Protein AF-W7AR22-F1 (afdb_monomer)

Organism: NCBI:txid1265818

Radius of gyration: 26.39 Å; Cα contacts (8 Å, |Δi|>4): 129; chains: 1; bounding box: 60×37×71 Å

InterPro domains:
  IPR029493 ATP-dependent RecD2 DNA helicase-like, helix-hairpin-helix domain [PF14490] (1-49)

Solvent-accessible surface area (backbone atoms only — not comparable to full-atom values): 10164 Å² total; per-residue (Å²): 140,88,87,80,71,92,73,66,50,68,53,58,54,49,53,53,38,36,77,73,67,54,49,82,82,32,64,70,55,53,41,50,35,45,53,49,47,53,50,46,41,33,72,74,74,64,39,67,54,41,49,49,70,60,47,50,54,51,20,48,51,54,52,39,74,60,37,88,55,89,71,55,68,69,57,51,54,52,37,52,50,52,32,40,78,65,67,61,31,41,78,55,95,59,35,37,22,48,49,72,46,45,51,51,50,53,50,49,54,50,52,51,54,52,61,75,65,64,60,90,47,71,80,77,58,59,67,67,58,55,53,50,56,48,50,57,48,28,64,75,71,73,50,84,77,52,72,72,53,51,52,50,49,53,54,49,52,50,51,48,56,55,48,58,57,45,62,56,52,55,56,59,63,77,73,112

Secondary structure (DSSP, 8-state):
-----TTS-HHHHHHHHHHTT--TT-HHHHHHHHHHHHHHIIIII--S-EEHHHHHHHHHHHHHHH--SPPPHHHHHHHHHHHHHTTSSEEETTEEE-HHHHHHHHHHHHHHHHHHT--TTTTSS-HHHHHHHHHHHHHHHT----HHHHHHHHHHHHHHHHHHHHHHHHHHHTT-

Nearest PDB structures (foldseek):
  7ctg-assembly1_A  TM=7.643E-01  e=1.936E-02  Homo sapiens
  7jpp-assembly1_A  TM=8.000E-01  e=6.618E-02  Homo sapiens
  7jpr-assembly1_A  TM=8.019E-01  e=2.012E-01  Homo sapiens
  1fnn-assembly2_B  TM=5.324E-01  e=9.969E-02  Pyrobaculum aerophilum
  5uj7-assembly2_B  TM=6.230E-01  e=2.543E-01  Homo sapiens

Sequence (176 aa):
MIEDVKGIGFQRADELGRRLGLNGNHPDRIRAGLLFSLDTDSIRDGNVYSERDELIEKTRSLLMESAPEPVLQEEIDRELTALGDLDKVVMENTRIYLPSLYFAESGFAHHMKRIMKQTEYEEQFPESEFLLALGELEERIGVSYGNSQKEALKNSFNFSNASINWWTRDWENDSN

Mean predicted aligned error: 12.65 Å

pLDDT: mean 79.07, std 16.48, range [28.3, 96.62]

Foldseek 3Di:
DPPPPPDCPLLNVVVVVVVVPCDALRLVNLLSLLLSLQVCCCVPVVDQWDFQVVSLVSSQVVSCVSPVHHDDSVSSVVSLVVCCVVLQWPDDPRIIGGNVSVCVVVVVVVVVVVLVPPPVQVPVDDPVVLVVVLVVVCVVVVHDDDPVVSVVVVVVVSSVVVVVVVVVVVVVVVVD

Structure (mmCIF, N/CA/C/O backbone):
data_AF-W7AR22-F1
#
_entry.id   AF-W7AR22-F1
#
loop_
_atom_site.group_PDB
_atom_site.id
_atom_site.type_symbol
_atom_site.label_atom_id
_atom_site.label_alt_id
_atom_site.label_comp_id
_atom_site.label_asym_id
_atom_site.label_entity_id
_atom_site.label_seq_id
_atom_site.pdbx_PDB_ins_code
_atom_site.Cartn_x
_atom_site.Cartn_y
_atom_site.Cartn_z
_atom_site.occupancy
_atom_site.B_iso_or_equiv
_atom_site.auth_seq_id
_atom_site.auth_comp_id
_atom_site.auth_asym_id
_atom_site.auth_atom_id
_atom_site.pdbx_PDB_model_num
ATOM 1 N N . MET A 1 1 ? 3.694 -25.504 -1.084 1.00 36.31 1 MET A N 1
ATOM 2 C CA . MET A 1 1 ? 4.768 -24.805 -0.350 1.00 36.31 1 MET A CA 1
ATOM 3 C C . MET A 1 1 ? 5.931 -24.589 -1.304 1.00 36.31 1 MET A C 1
ATOM 5 O O . MET A 1 1 ? 6.737 -25.489 -1.483 1.00 36.31 1 MET A O 1
ATOM 9 N N . ILE A 1 2 ? 5.939 -23.443 -1.985 1.00 28.30 2 ILE A N 1
ATOM 10 C CA . ILE A 1 2 ? 7.112 -22.856 -2.652 1.00 28.30 2 ILE A CA 1
ATOM 11 C C . ILE A 1 2 ? 7.039 -21.368 -2.291 1.00 28.30 2 ILE A C 1
ATOM 13 O O . ILE A 1 2 ? 6.707 -20.509 -3.097 1.00 28.30 2 ILE A O 1
ATOM 17 N N . GLU A 1 3 ? 7.214 -21.107 -1.001 1.00 40.22 3 GLU A N 1
ATOM 18 C CA . GLU A 1 3 ? 7.514 -19.794 -0.443 1.00 40.22 3 GLU A CA 1
ATOM 19 C C . GLU A 1 3 ? 8.990 -19.866 -0.065 1.00 40.22 3 GLU A C 1
ATOM 21 O O . GLU A 1 3 ? 9.285 -20.211 1.064 1.00 40.22 3 GLU A O 1
ATOM 26 N N . ASP A 1 4 ? 9.913 -19.702 -1.018 1.00 35.66 4 ASP A N 1
ATOM 27 C CA . ASP A 1 4 ? 11.348 -19.572 -0.697 1.00 35.66 4 ASP A CA 1
ATOM 28 C C . ASP A 1 4 ? 12.185 -19.108 -1.899 1.00 35.66 4 ASP A C 1
ATOM 30 O O . ASP A 1 4 ? 13.225 -19.662 -2.250 1.00 35.66 4 ASP A O 1
ATOM 34 N N . VAL A 1 5 ? 11.749 -18.021 -2.541 1.00 37.31 5 VAL A N 1
ATOM 35 C CA . VAL A 1 5 ? 12.664 -17.193 -3.346 1.00 37.31 5 VAL A CA 1
ATOM 36 C C . VAL A 1 5 ? 12.606 -15.734 -2.875 1.00 37.31 5 VAL A C 1
ATOM 38 O O . VAL A 1 5 ? 12.640 -14.794 -3.661 1.00 37.31 5 VAL A O 1
ATOM 41 N N . LYS A 1 6 ? 12.573 -15.523 -1.551 1.00 42.72 6 LYS A N 1
ATOM 42 C CA . LYS A 1 6 ? 13.014 -14.262 -0.929 1.00 42.72 6 LYS A CA 1
ATOM 43 C C . LYS A 1 6 ? 14.543 -14.199 -1.019 1.00 42.72 6 LYS A C 1
ATOM 45 O O . LYS A 1 6 ? 15.248 -14.515 -0.069 1.00 42.72 6 LYS A O 1
ATOM 50 N N . GLY A 1 7 ? 15.081 -13.882 -2.193 1.00 44.94 7 GLY A N 1
ATOM 51 C CA . GLY A 1 7 ? 16.539 -13.821 -2.368 1.00 44.94 7 GLY A CA 1
ATOM 52 C C . GLY A 1 7 ? 17.036 -13.640 -3.796 1.00 44.94 7 GLY A C 1
ATOM 53 O O . GLY A 1 7 ? 18.200 -13.290 -4.004 1.00 44.94 7 GLY A O 1
ATOM 54 N N . ILE A 1 8 ? 16.178 -13.806 -4.801 1.00 51.69 8 ILE A N 1
ATOM 55 C CA . ILE A 1 8 ? 16.451 -13.267 -6.132 1.00 51.69 8 ILE A CA 1
ATOM 56 C C . ILE A 1 8 ? 15.942 -11.827 -6.104 1.00 51.69 8 ILE A C 1
ATOM 58 O O . ILE A 1 8 ? 14.798 -11.561 -6.447 1.00 51.69 8 ILE A O 1
ATOM 62 N N . GLY A 1 9 ? 16.765 -10.909 -5.580 1.00 68.56 9 GLY A N 1
ATOM 63 C CA . GLY A 1 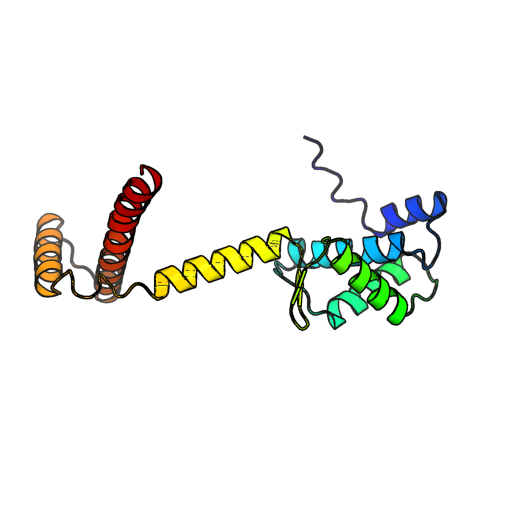9 ? 16.452 -9.478 -5.594 1.00 68.56 9 GLY A CA 1
ATOM 64 C C . GLY A 1 9 ? 16.125 -9.019 -7.013 1.00 68.56 9 GLY A C 1
ATOM 65 O O . GLY A 1 9 ? 16.603 -9.636 -7.967 1.00 68.56 9 GLY A O 1
ATOM 66 N N . PHE A 1 10 ? 15.329 -7.954 -7.148 1.00 79.62 10 PHE A N 1
ATOM 67 C CA . PHE A 1 10 ? 14.923 -7.370 -8.433 1.00 79.62 10 PHE A CA 1
ATOM 68 C C . PHE A 1 10 ? 16.042 -7.391 -9.484 1.00 79.62 10 PHE A C 1
ATOM 70 O O . PHE A 1 10 ? 15.823 -7.843 -10.598 1.00 79.62 10 PHE A O 1
ATOM 77 N N . GLN A 1 11 ? 17.271 -7.047 -9.087 1.00 78.06 11 GLN A N 1
ATOM 78 C CA . GLN A 1 11 ? 18.477 -7.097 -9.922 1.00 78.06 11 GLN A CA 1
ATOM 79 C C . GLN A 1 11 ? 18.703 -8.444 -10.637 1.00 78.06 11 GLN A C 1
ATOM 81 O O . GLN A 1 11 ? 19.013 -8.466 -11.824 1.00 78.06 11 GLN A O 1
ATOM 86 N N . ARG A 1 12 ? 18.530 -9.584 -9.955 1.00 74.44 12 ARG A N 1
ATOM 87 C CA . ARG A 1 12 ? 18.701 -10.915 -10.563 1.00 74.44 12 ARG A CA 1
ATOM 88 C C . ARG A 1 12 ? 17.546 -11.273 -11.502 1.00 74.44 12 ARG A C 1
ATOM 90 O O . ARG A 1 12 ? 17.778 -11.910 -12.527 1.00 74.44 12 ARG A O 1
ATOM 97 N N . ALA A 1 13 ? 16.316 -10.877 -11.170 1.00 75.81 13 ALA A N 1
ATOM 98 C CA . ALA A 1 13 ? 15.163 -11.070 -12.053 1.00 75.81 13 ALA A CA 1
ATOM 99 C C . ALA A 1 13 ? 15.284 -10.199 -13.317 1.00 75.81 13 ALA A C 1
ATOM 101 O O . ALA A 1 13 ? 15.044 -10.669 -14.428 1.00 75.81 13 ALA A O 1
ATOM 102 N N . ASP A 1 14 ? 15.750 -8.965 -13.150 1.00 80.88 14 ASP A N 1
ATOM 103 C CA . ASP A 1 14 ? 16.004 -8.010 -14.223 1.00 80.88 14 ASP A CA 1
ATOM 104 C C . ASP A 1 14 ? 17.189 -8.435 -15.109 1.00 80.88 14 ASP A C 1
ATOM 106 O O . ASP A 1 14 ? 17.137 -8.323 -16.332 1.00 80.88 14 ASP A O 1
ATOM 110 N N . GLU A 1 15 ? 18.248 -9.017 -14.535 1.00 77.62 15 GLU A N 1
ATOM 111 C CA . GLU A 1 15 ? 19.343 -9.618 -15.307 1.00 77.62 15 GLU A CA 1
ATOM 112 C C . GLU A 1 15 ? 18.850 -10.754 -16.220 1.00 77.62 15 GLU A C 1
ATOM 114 O O . GLU A 1 15 ? 19.236 -10.823 -17.389 1.00 77.62 15 GLU A O 1
ATOM 119 N N . LEU A 1 16 ? 17.965 -11.622 -15.719 1.00 72.50 16 LEU A N 1
ATOM 120 C CA . LEU A 1 16 ? 17.346 -12.677 -16.525 1.00 72.50 16 LEU A CA 1
ATOM 121 C C . LEU A 1 16 ? 16.419 -12.097 -17.603 1.00 72.50 16 LEU A C 1
ATOM 123 O O . LEU A 1 16 ? 16.479 -12.536 -18.751 1.00 72.50 16 LEU A O 1
ATOM 127 N N . GLY A 1 17 ? 15.614 -11.088 -17.263 1.00 75.31 17 GLY A N 1
ATOM 128 C CA . GLY A 1 17 ? 14.730 -10.397 -18.205 1.00 75.31 17 GLY A CA 1
ATOM 129 C C . GLY A 1 17 ? 15.486 -9.763 -19.373 1.00 75.31 17 GLY A C 1
ATOM 130 O O . GLY A 1 17 ? 15.092 -9.928 -20.529 1.00 75.31 17 GLY A O 1
ATOM 131 N N . ARG A 1 18 ? 16.629 -9.124 -19.104 1.00 75.75 18 ARG A N 1
ATOM 132 C CA . ARG A 1 18 ? 17.505 -8.561 -20.146 1.00 75.75 18 ARG A CA 1
ATOM 133 C C . ARG A 1 18 ? 18.036 -9.620 -21.107 1.00 75.75 18 ARG A C 1
ATOM 135 O O . ARG A 1 18 ? 17.989 -9.435 -22.322 1.00 75.75 18 ARG A O 1
ATOM 142 N N . ARG A 1 19 ? 18.459 -10.782 -20.593 1.00 74.81 19 ARG A N 1
ATOM 143 C CA . ARG A 1 19 ? 18.884 -11.920 -21.438 1.00 74.81 19 ARG A CA 1
ATOM 144 C C . ARG A 1 19 ? 17.761 -12.435 -22.350 1.00 74.81 19 ARG A C 1
ATOM 146 O O . ARG A 1 19 ? 18.056 -13.054 -23.368 1.00 74.81 19 ARG A O 1
ATOM 153 N N . LEU A 1 20 ? 16.503 -12.162 -22.003 1.00 72.00 20 LEU A N 1
ATOM 154 C CA . LEU A 1 20 ? 15.304 -12.505 -22.772 1.00 72.00 20 LEU A CA 1
ATOM 155 C C . LEU A 1 20 ? 14.773 -11.344 -23.639 1.00 72.00 20 LEU A C 1
ATOM 157 O O . LEU A 1 20 ? 13.749 -11.508 -24.297 1.00 72.00 20 LEU A O 1
ATOM 161 N N . GLY A 1 21 ? 15.464 -10.198 -23.684 1.00 68.81 21 GLY A N 1
ATOM 162 C CA . GLY A 1 21 ? 15.136 -9.062 -24.555 1.00 68.81 21 GLY A CA 1
ATOM 163 C C . GLY A 1 21 ? 14.440 -7.874 -23.878 1.00 68.81 21 GLY A C 1
ATOM 164 O O . GLY A 1 21 ? 14.152 -6.889 -24.556 1.00 68.81 21 GLY A O 1
ATOM 165 N N . LEU A 1 22 ? 14.213 -7.912 -22.561 1.00 70.44 22 LEU A N 1
ATOM 166 C CA . LEU A 1 22 ? 13.643 -6.799 -21.783 1.00 70.44 22 LEU A CA 1
ATOM 167 C C . LEU A 1 22 ? 14.729 -5.766 -21.428 1.00 70.44 22 LEU A C 1
ATOM 169 O O . LEU A 1 22 ? 15.097 -5.600 -20.268 1.00 70.44 22 LEU A O 1
ATOM 173 N N . ASN A 1 23 ? 15.302 -5.120 -22.443 1.00 68.62 23 ASN A N 1
ATOM 174 C CA . ASN A 1 23 ? 16.470 -4.245 -22.290 1.00 68.62 23 ASN A CA 1
ATOM 175 C C . ASN A 1 23 ? 16.102 -2.771 -22.042 1.00 68.62 23 ASN A C 1
ATOM 177 O O . ASN A 1 23 ? 15.111 -2.274 -22.579 1.00 68.62 23 ASN A O 1
ATOM 181 N N . GLY A 1 24 ? 16.943 -2.060 -21.281 1.00 71.25 24 GLY A N 1
ATOM 182 C CA . GLY A 1 24 ? 16.875 -0.606 -21.097 1.00 71.25 24 GLY A CA 1
ATOM 183 C C . GLY A 1 24 ? 15.552 -0.113 -20.505 1.00 71.25 24 GLY A C 1
ATOM 184 O O . GLY A 1 24 ? 15.183 -0.480 -19.389 1.00 71.25 24 GLY A O 1
ATOM 185 N N . ASN A 1 25 ? 14.830 0.707 -21.270 1.00 76.62 25 ASN A N 1
ATOM 186 C CA . ASN A 1 25 ? 13.598 1.388 -20.844 1.00 76.62 25 ASN A CA 1
ATOM 187 C C . ASN A 1 25 ? 12.336 0.612 -21.251 1.00 76.62 25 ASN A C 1
ATOM 189 O O . ASN A 1 25 ? 11.291 1.199 -21.535 1.00 76.62 25 ASN A O 1
ATOM 193 N N . HIS A 1 26 ? 12.429 -0.718 -21.336 1.00 86.56 26 HIS A N 1
ATOM 194 C CA . HIS A 1 26 ? 11.287 -1.543 -21.708 1.00 86.56 26 HIS A CA 1
ATOM 195 C C . HIS A 1 26 ? 10.110 -1.305 -20.735 1.00 86.56 26 HIS A C 1
ATOM 197 O O . HIS A 1 26 ? 10.309 -1.406 -19.521 1.00 86.56 26 HIS A O 1
ATOM 203 N N . PRO A 1 27 ? 8.879 -1.056 -21.224 1.00 88.31 27 PRO A N 1
ATOM 204 C CA . PRO A 1 27 ? 7.722 -0.762 -20.375 1.00 88.31 27 PRO A CA 1
ATOM 205 C C . PRO A 1 27 ? 7.490 -1.797 -19.266 1.00 88.31 27 PRO A C 1
ATOM 207 O O . PRO A 1 27 ? 7.324 -1.441 -18.103 1.00 88.31 27 PRO A O 1
ATOM 210 N N . ASP A 1 28 ? 7.573 -3.094 -19.591 1.00 87.38 28 ASP A N 1
ATOM 211 C CA . ASP A 1 28 ? 7.431 -4.169 -18.592 1.00 87.38 28 ASP A CA 1
ATOM 212 C C . ASP A 1 28 ? 8.495 -4.134 -17.493 1.00 87.38 28 ASP A C 1
ATOM 214 O O . ASP A 1 28 ? 8.199 -4.461 -16.346 1.00 87.38 28 ASP A O 1
ATOM 218 N N . ARG A 1 29 ? 9.721 -3.714 -17.819 1.00 89.00 29 ARG A N 1
ATOM 219 C CA . ARG A 1 29 ? 10.810 -3.606 -16.846 1.00 89.00 29 ARG A CA 1
ATOM 220 C C . ARG A 1 29 ? 10.540 -2.480 -15.853 1.00 89.00 29 ARG A C 1
ATOM 222 O O . ARG A 1 29 ? 10.683 -2.678 -14.650 1.00 89.00 29 ARG A O 1
ATOM 229 N N . ILE A 1 30 ? 10.104 -1.324 -16.349 1.00 91.50 30 ILE A N 1
ATOM 230 C CA . ILE A 1 30 ? 9.748 -0.172 -15.512 1.00 91.50 30 ILE A CA 1
ATOM 231 C C . ILE A 1 30 ? 8.550 -0.515 -14.620 1.00 91.50 30 ILE A C 1
ATOM 233 O O . ILE A 1 30 ? 8.593 -0.277 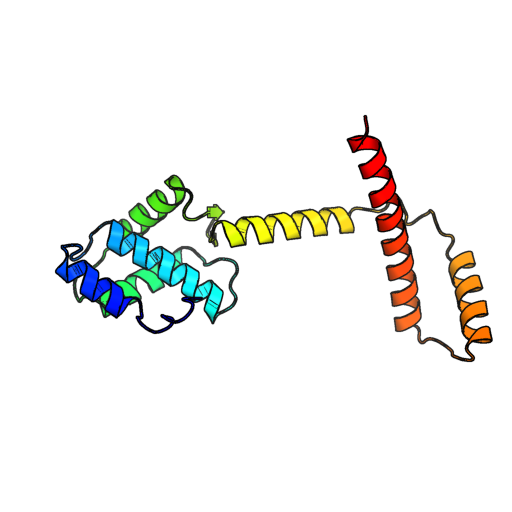-13.415 1.00 91.50 30 ILE A O 1
ATOM 237 N N . ARG A 1 31 ? 7.514 -1.151 -15.183 1.00 92.56 31 ARG A N 1
ATOM 238 C CA . ARG A 1 31 ? 6.348 -1.626 -14.424 1.00 92.56 31 ARG A CA 1
ATOM 239 C C . ARG A 1 31 ? 6.725 -2.627 -13.334 1.00 92.56 31 ARG A C 1
ATOM 241 O O . ARG A 1 31 ? 6.236 -2.518 -12.213 1.00 92.56 31 ARG A O 1
ATOM 248 N N . ALA A 1 32 ? 7.610 -3.576 -13.640 1.00 90.00 32 ALA A N 1
ATOM 249 C CA . ALA A 1 32 ? 8.131 -4.511 -12.648 1.00 90.00 32 ALA A CA 1
ATOM 250 C C . ALA A 1 32 ? 8.916 -3.787 -11.543 1.00 90.00 32 ALA A C 1
ATOM 252 O O . ALA A 1 32 ? 8.775 -4.142 -10.376 1.00 90.00 32 ALA A O 1
ATOM 253 N N . GLY A 1 33 ? 9.694 -2.757 -11.896 1.00 91.69 33 GLY A N 1
ATOM 254 C CA . GLY A 1 33 ? 10.395 -1.898 -10.941 1.00 91.69 33 GLY A CA 1
ATOM 255 C C . GLY A 1 33 ? 9.437 -1.181 -9.992 1.00 91.69 33 GLY A C 1
ATOM 256 O O . GLY A 1 33 ? 9.600 -1.294 -8.784 1.00 91.69 33 GLY A O 1
ATOM 257 N N . LEU A 1 34 ? 8.399 -0.531 -10.528 1.00 94.38 34 LEU A N 1
ATOM 258 C CA . LEU A 1 34 ? 7.373 0.165 -9.741 1.00 94.38 34 LEU A CA 1
ATOM 259 C C . LEU A 1 34 ? 6.689 -0.768 -8.739 1.00 94.38 34 LEU A C 1
ATOM 261 O O . LEU A 1 34 ? 6.604 -0.454 -7.553 1.00 94.38 34 LEU A O 1
ATOM 265 N N . LEU A 1 35 ? 6.227 -1.933 -9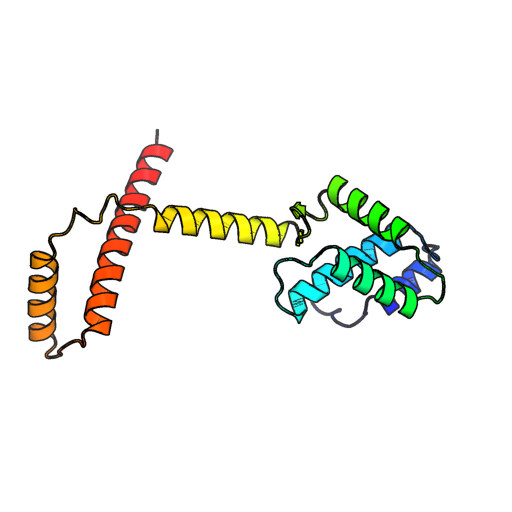.204 1.00 92.88 35 LEU A N 1
ATOM 266 C CA . LEU A 1 35 ? 5.557 -2.911 -8.346 1.00 92.88 35 LEU A CA 1
ATOM 267 C C . LEU A 1 35 ? 6.506 -3.481 -7.291 1.00 92.88 35 LEU A C 1
ATOM 269 O O . LEU A 1 35 ? 6.104 -3.638 -6.144 1.00 92.88 35 LEU A O 1
ATOM 273 N N . PHE A 1 36 ? 7.762 -3.755 -7.651 1.00 91.62 36 PHE A N 1
ATOM 274 C CA . PHE A 1 36 ? 8.757 -4.248 -6.702 1.00 91.62 36 PHE A CA 1
ATOM 275 C C . PHE A 1 36 ? 9.106 -3.204 -5.637 1.00 91.62 36 PHE A C 1
ATOM 277 O O . PHE A 1 36 ? 9.205 -3.547 -4.460 1.00 91.62 36 PHE A O 1
ATOM 284 N N . SER A 1 37 ? 9.297 -1.942 -6.026 1.00 91.69 37 SER A N 1
ATOM 285 C CA . SER A 1 37 ? 9.561 -0.846 -5.091 1.00 91.69 37 SER A CA 1
ATOM 286 C C . SER A 1 37 ? 8.390 -0.646 -4.132 1.00 91.69 37 SER A C 1
ATOM 288 O O . SER A 1 37 ? 8.610 -0.551 -2.927 1.00 91.69 37 SER A O 1
ATOM 290 N N . LEU A 1 38 ? 7.158 -0.669 -4.644 1.00 92.56 38 LEU A N 1
ATOM 291 C CA . LEU A 1 38 ? 5.953 -0.540 -3.829 1.00 92.56 38 LEU A CA 1
ATOM 292 C C . LEU A 1 38 ? 5.774 -1.727 -2.864 1.00 92.56 38 LEU A C 1
ATOM 294 O O . LEU A 1 38 ? 5.520 -1.528 -1.681 1.00 92.56 38 LEU A O 1
ATOM 298 N N . ASP A 1 39 ? 5.974 -2.960 -3.338 1.00 89.75 39 ASP A N 1
ATOM 299 C CA . ASP A 1 39 ? 5.906 -4.169 -2.504 1.00 89.75 39 ASP A CA 1
ATOM 300 C C . ASP A 1 39 ? 7.013 -4.191 -1.437 1.00 89.75 39 ASP A C 1
ATOM 302 O O . ASP A 1 39 ? 6.787 -4.572 -0.288 1.00 89.75 39 ASP A O 1
ATOM 306 N N . THR A 1 40 ? 8.209 -3.705 -1.783 1.00 86.94 40 THR A N 1
ATOM 307 C CA . THR A 1 40 ? 9.322 -3.569 -0.836 1.00 86.94 40 THR A CA 1
ATOM 308 C C . THR A 1 40 ? 8.991 -2.570 0.269 1.00 86.94 40 THR A C 1
ATOM 310 O O . THR A 1 40 ? 9.219 -2.890 1.434 1.00 86.94 40 THR A O 1
ATOM 313 N N . ASP A 1 41 ? 8.428 -1.406 -0.065 1.00 86.31 41 ASP A N 1
ATOM 314 C CA . ASP A 1 41 ? 7.995 -0.408 0.922 1.00 86.31 41 ASP A CA 1
ATOM 315 C C . ASP A 1 41 ? 6.950 -1.000 1.883 1.00 86.31 41 ASP A C 1
ATOM 317 O O . ASP A 1 41 ? 7.039 -0.826 3.101 1.00 86.31 41 ASP A O 1
ATOM 321 N N . SER A 1 42 ? 5.996 -1.775 1.363 1.00 85.94 42 SER A N 1
ATOM 322 C CA . SER A 1 42 ? 4.974 -2.420 2.188 1.00 85.94 42 SER A CA 1
ATOM 323 C C . SER A 1 42 ? 5.523 -3.531 3.082 1.00 85.94 42 SER A C 1
ATOM 325 O O . SER A 1 42 ? 5.198 -3.582 4.268 1.00 85.94 42 SER A O 1
ATOM 327 N N . ILE A 1 43 ? 6.370 -4.417 2.555 1.00 83.00 43 ILE A N 1
ATOM 328 C CA . ILE A 1 43 ? 6.895 -5.567 3.308 1.00 83.00 43 ILE A CA 1
ATOM 329 C C . ILE A 1 43 ? 7.967 -5.145 4.316 1.00 83.00 43 ILE A C 1
ATOM 331 O O . ILE A 1 43 ? 8.050 -5.724 5.402 1.00 83.00 43 ILE A O 1
ATOM 335 N N . ARG A 1 44 ? 8.831 -4.194 3.948 1.00 78.25 44 ARG A N 1
ATOM 336 C CA . ARG A 1 44 ? 10.006 -3.823 4.745 1.00 78.25 44 ARG A CA 1
ATOM 337 C C . ARG A 1 44 ? 9.706 -2.717 5.743 1.00 78.25 44 ARG A C 1
ATOM 339 O O . ARG A 1 44 ? 10.104 -2.842 6.899 1.00 78.25 44 ARG A O 1
ATOM 346 N N . ASP A 1 45 ? 9.023 -1.669 5.294 1.00 79.12 45 ASP A N 1
ATOM 347 C CA . ASP A 1 45 ? 8.792 -0.471 6.102 1.00 79.12 45 ASP A CA 1
ATOM 348 C C . ASP A 1 45 ? 7.396 -0.485 6.749 1.00 79.12 45 ASP A C 1
ATOM 350 O O . ASP A 1 45 ? 7.126 0.297 7.657 1.00 79.12 45 ASP A O 1
ATOM 354 N N . GLY A 1 46 ? 6.526 -1.420 6.341 1.00 84.75 46 GLY A N 1
ATOM 355 C CA . GLY A 1 46 ? 5.163 -1.552 6.863 1.00 84.75 46 GLY A CA 1
ATOM 356 C C . GLY A 1 46 ? 4.197 -0.509 6.298 1.00 84.75 46 GLY A C 1
ATOM 357 O O . GLY A 1 46 ? 3.132 -0.283 6.872 1.00 84.75 46 GLY A O 1
ATOM 358 N N . ASN A 1 47 ? 4.565 0.140 5.192 1.00 88.06 47 ASN A N 1
ATOM 359 C CA . ASN A 1 47 ? 3.779 1.213 4.600 1.00 88.06 47 ASN A CA 1
ATOM 360 C C . ASN A 1 47 ? 2.561 0.664 3.840 1.00 88.06 47 ASN A C 1
ATOM 362 O O . ASN A 1 47 ? 2.668 -0.244 3.014 1.00 88.06 47 ASN A O 1
ATOM 366 N N . VAL A 1 48 ? 1.392 1.261 4.077 1.00 91.00 48 VAL A N 1
ATOM 367 C CA . VAL A 1 48 ? 0.150 0.923 3.354 1.00 91.00 48 VAL A CA 1
ATOM 368 C C . VAL A 1 48 ? 0.140 1.531 1.944 1.00 91.00 48 VAL A C 1
ATOM 370 O O . VAL A 1 48 ? -0.456 0.970 1.024 1.00 91.00 48 VAL A O 1
ATOM 373 N N . TYR A 1 49 ? 0.818 2.667 1.777 1.00 93.88 49 TYR A N 1
ATOM 374 C CA . TYR A 1 49 ? 0.990 3.381 0.517 1.00 93.88 49 TYR A CA 1
ATOM 375 C C . TYR A 1 49 ? 2.387 3.988 0.431 1.00 93.88 49 TYR A C 1
ATOM 377 O O . TYR A 1 49 ? 3.027 4.215 1.458 1.00 93.88 49 TYR A O 1
ATOM 385 N N . SER A 1 50 ? 2.800 4.336 -0.782 1.00 94.50 50 SER A N 1
ATOM 386 C CA . SER A 1 50 ? 3.969 5.186 -1.021 1.00 94.50 50 SER A CA 1
ATOM 387 C C . SER A 1 50 ? 3.530 6.503 -1.652 1.00 94.50 50 SER A C 1
ATOM 389 O O . SER A 1 50 ? 2.585 6.540 -2.445 1.00 94.50 50 SER A O 1
ATOM 391 N N . GLU A 1 51 ? 4.197 7.599 -1.297 1.00 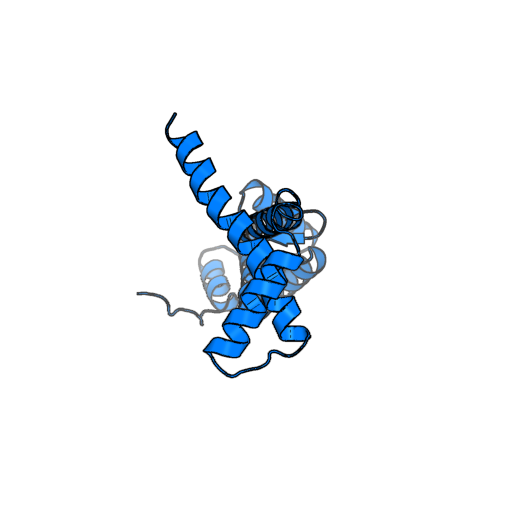95.69 51 GLU A N 1
ATOM 392 C CA . GLU A 1 51 ? 4.020 8.867 -2.005 1.00 95.69 51 GLU A CA 1
ATOM 393 C C . GLU A 1 51 ? 4.601 8.745 -3.422 1.00 95.69 51 GLU A C 1
ATOM 395 O O . GLU A 1 51 ? 5.641 8.115 -3.631 1.00 95.69 51 GLU A O 1
ATOM 400 N N . ARG A 1 52 ? 3.920 9.338 -4.407 1.00 95.12 52 ARG A N 1
ATOM 401 C CA . ARG A 1 52 ? 4.233 9.207 -5.837 1.00 95.12 52 ARG A CA 1
ATOM 402 C C . ARG A 1 52 ? 5.692 9.540 -6.133 1.00 95.12 52 ARG A C 1
ATOM 404 O O . ARG A 1 52 ? 6.379 8.739 -6.761 1.00 95.12 52 ARG A O 1
ATOM 411 N N . ASP A 1 53 ? 6.151 10.698 -5.672 1.00 94.25 53 ASP A N 1
ATOM 412 C CA . ASP A 1 53 ? 7.495 11.197 -5.974 1.00 94.25 53 ASP A CA 1
ATOM 413 C C . ASP A 1 53 ? 8.576 10.301 -5.352 1.00 94.25 53 ASP A C 1
ATOM 415 O O . ASP A 1 53 ? 9.579 9.985 -5.991 1.00 94.25 53 ASP A O 1
ATOM 419 N N . GLU A 1 54 ? 8.338 9.806 -4.134 1.00 93.44 54 GLU A N 1
ATOM 420 C CA . GLU A 1 54 ? 9.242 8.865 -3.469 1.00 93.44 54 GLU A CA 1
ATOM 421 C C . GLU A 1 54 ? 9.303 7.527 -4.209 1.00 93.44 54 GLU A C 1
ATOM 423 O O . GLU A 1 54 ? 10.387 6.978 -4.413 1.00 93.44 54 GLU A O 1
ATOM 428 N N . LEU A 1 55 ? 8.151 7.006 -4.645 1.00 94.69 55 LEU A N 1
ATOM 429 C CA . LEU A 1 55 ? 8.075 5.753 -5.392 1.00 94.69 55 LEU A CA 1
ATOM 430 C C . LEU A 1 55 ? 8.819 5.851 -6.728 1.00 94.69 55 LEU A C 1
ATOM 432 O O . LEU A 1 55 ? 9.546 4.924 -7.098 1.00 94.69 55 LEU A O 1
ATOM 436 N N . ILE A 1 56 ? 8.660 6.967 -7.440 1.00 94.50 56 ILE A N 1
ATOM 437 C CA . ILE A 1 56 ? 9.342 7.232 -8.710 1.00 94.50 56 ILE A CA 1
ATOM 438 C C . ILE A 1 56 ? 10.858 7.252 -8.509 1.00 94.50 56 ILE A C 1
ATOM 440 O O . ILE A 1 56 ? 11.572 6.539 -9.216 1.00 94.50 56 ILE A O 1
ATOM 444 N N . GLU A 1 57 ? 11.358 7.995 -7.521 1.00 93.31 57 GLU A N 1
ATOM 445 C CA . GLU A 1 57 ? 12.799 8.099 -7.260 1.00 93.31 57 GLU A CA 1
ATOM 446 C C . GLU A 1 57 ? 13.410 6.774 -6.780 1.00 93.31 57 GLU A C 1
ATOM 448 O O . GLU A 1 57 ? 14.494 6.380 -7.232 1.00 93.31 57 GLU A O 1
ATOM 453 N N . LYS A 1 58 ? 12.695 6.023 -5.931 1.00 91.50 58 LYS A N 1
ATOM 454 C CA . LYS A 1 58 ? 13.099 4.667 -5.520 1.00 91.50 58 LYS A CA 1
ATOM 455 C C . LYS A 1 58 ? 13.176 3.723 -6.715 1.00 91.50 58 LYS A C 1
ATOM 457 O O . LYS A 1 58 ? 14.165 3.009 -6.874 1.00 91.50 58 LYS A O 1
ATOM 462 N N . THR A 1 59 ? 12.159 3.746 -7.574 1.00 91.94 59 THR A N 1
ATOM 463 C CA . THR A 1 59 ? 12.104 2.913 -8.781 1.00 91.94 59 THR A CA 1
ATOM 464 C C . THR A 1 59 ? 13.236 3.266 -9.735 1.00 91.94 59 THR A C 1
ATOM 466 O O . THR A 1 59 ? 13.923 2.384 -10.247 1.00 91.94 59 THR A O 1
ATOM 469 N N . ARG A 1 60 ? 13.473 4.559 -9.959 1.00 91.50 60 ARG A N 1
ATOM 470 C CA . ARG A 1 60 ? 14.557 5.041 -10.812 1.00 91.50 60 ARG A CA 1
ATOM 471 C C . ARG A 1 60 ? 15.913 4.556 -10.314 1.00 91.50 60 ARG A C 1
ATOM 473 O O . ARG A 1 60 ? 16.678 3.991 -11.094 1.00 91.50 60 ARG A O 1
ATOM 480 N N . SER A 1 61 ? 16.177 4.720 -9.019 1.00 89.38 61 SER A N 1
ATOM 481 C CA . SER A 1 61 ? 17.414 4.261 -8.379 1.00 89.38 61 SER A CA 1
ATOM 482 C C . SER A 1 61 ? 17.597 2.751 -8.551 1.00 89.38 61 SER A C 1
ATOM 484 O O . SER A 1 61 ? 18.646 2.300 -9.004 1.00 89.38 61 SER A O 1
ATOM 486 N N . LEU A 1 62 ? 16.539 1.974 -8.304 1.00 88.44 62 LEU A N 1
ATOM 487 C CA . LEU A 1 62 ? 16.528 0.521 -8.471 1.00 88.44 62 LEU A CA 1
ATOM 488 C C . LEU A 1 62 ? 16.840 0.082 -9.915 1.00 88.44 62 LEU A C 1
ATOM 490 O O . LEU A 1 62 ? 17.624 -0.844 -10.141 1.00 88.44 62 LEU A O 1
ATOM 494 N N . LEU A 1 63 ? 16.232 0.744 -10.903 1.00 87.62 63 LEU A N 1
ATOM 495 C CA . LEU A 1 63 ? 16.445 0.445 -12.320 1.00 87.62 63 LEU A CA 1
ATOM 496 C C . LEU A 1 63 ? 17.867 0.804 -12.769 1.00 87.62 63 LEU A C 1
ATOM 498 O O . LEU A 1 63 ? 18.459 0.037 -13.533 1.00 87.62 63 LEU A O 1
ATOM 502 N N . MET A 1 64 ? 18.411 1.922 -12.279 1.00 85.44 64 MET A N 1
ATOM 503 C CA . MET A 1 64 ? 19.768 2.388 -12.587 1.00 85.44 64 MET A CA 1
ATOM 504 C C . MET A 1 64 ? 20.859 1.530 -11.930 1.00 85.44 64 MET A C 1
ATOM 506 O O . MET A 1 64 ? 21.930 1.342 -12.504 1.00 85.44 64 MET A O 1
ATOM 510 N N . GLU A 1 65 ? 20.603 0.972 -10.745 1.00 82.69 65 GLU A N 1
ATOM 511 C CA . GLU A 1 65 ? 21.517 0.014 -10.109 1.00 82.69 65 GLU A CA 1
ATOM 512 C C . GLU A 1 65 ? 21.633 -1.287 -10.908 1.00 82.69 65 GLU A C 1
ATOM 514 O O . GLU A 1 65 ? 22.712 -1.870 -11.017 1.00 82.69 65 GLU A O 1
ATOM 519 N N . SER A 1 66 ? 20.518 -1.755 -11.472 1.00 73.69 66 SER A N 1
ATOM 520 C CA . SER A 1 66 ? 20.495 -2.994 -12.250 1.00 73.69 66 SER A CA 1
ATOM 521 C C . SER A 1 66 ? 21.088 -2.818 -13.656 1.00 73.69 66 SER A C 1
ATOM 523 O O . SER A 1 66 ? 21.701 -3.744 -14.206 1.00 73.69 66 SER A O 1
ATOM 525 N N . ALA A 1 67 ? 20.944 -1.628 -14.248 1.00 74.88 67 ALA A N 1
ATOM 526 C CA . ALA A 1 67 ? 21.508 -1.301 -15.550 1.00 74.88 67 ALA A CA 1
ATOM 527 C C . ALA A 1 67 ? 21.877 0.190 -15.653 1.00 74.88 67 ALA A C 1
ATOM 529 O O . ALA A 1 67 ? 21.062 1.034 -15.298 1.00 74.88 67 ALA A O 1
ATOM 530 N N . PRO A 1 68 ? 23.053 0.540 -16.204 1.00 72.19 68 PRO A N 1
ATOM 531 C CA . PRO A 1 68 ? 23.520 1.926 -16.274 1.00 72.19 68 PRO A CA 1
ATOM 532 C C . PRO A 1 68 ? 22.775 2.787 -17.311 1.00 72.19 68 PRO A C 1
ATOM 534 O O . PRO A 1 68 ? 23.145 3.944 -17.514 1.00 72.19 68 PRO A O 1
ATOM 537 N N . GLU A 1 69 ? 21.769 2.247 -18.005 1.00 79.44 69 GLU A N 1
ATOM 538 C CA . GLU A 1 69 ? 20.979 3.023 -18.956 1.00 79.44 69 GLU A CA 1
ATOM 539 C C . GLU A 1 69 ? 20.114 4.072 -18.231 1.00 79.44 69 GLU A C 1
ATOM 541 O O . GLU A 1 69 ? 19.470 3.760 -17.225 1.00 79.44 69 GLU A O 1
ATOM 546 N N . PRO A 1 70 ? 20.069 5.321 -18.727 1.00 78.56 70 PRO A N 1
ATOM 547 C CA . PRO A 1 70 ? 19.246 6.355 -18.122 1.00 78.56 70 PRO A CA 1
ATOM 548 C C . PRO A 1 70 ? 17.759 6.072 -18.364 1.00 78.56 70 PRO A C 1
ATOM 550 O O . PRO A 1 70 ? 17.294 6.060 -19.505 1.00 78.56 70 PRO A O 1
ATOM 553 N N . VAL A 1 71 ? 17.014 5.913 -17.270 1.00 84.88 71 VAL A N 1
ATOM 554 C CA . VAL A 1 71 ? 15.546 5.916 -17.267 1.00 84.88 71 VAL A CA 1
ATOM 555 C C . VAL A 1 71 ? 15.078 7.325 -16.915 1.00 84.88 71 VAL A C 1
ATOM 557 O O . VAL A 1 71 ? 15.482 7.880 -15.884 1.00 84.88 71 VAL A O 1
ATOM 560 N N . LEU A 1 72 ? 14.265 7.918 -17.787 1.00 89.25 72 LEU A N 1
ATOM 561 C CA . LEU A 1 72 ? 13.688 9.240 -17.569 1.00 89.25 72 LEU A CA 1
ATOM 562 C C . LEU A 1 72 ? 12.498 9.150 -16.612 1.00 89.25 72 LEU A C 1
ATOM 564 O O . LEU A 1 72 ? 11.745 8.174 -16.619 1.00 89.25 72 LEU A O 1
ATOM 568 N N . GLN A 1 73 ? 12.303 10.191 -15.807 1.00 89.75 73 GLN A N 1
ATOM 569 C CA . GLN A 1 73 ? 11.182 10.257 -14.872 1.00 89.75 73 GLN A CA 1
ATOM 570 C C . GLN A 1 73 ? 9.838 10.168 -15.608 1.00 89.75 73 GLN A C 1
ATOM 572 O O . GLN A 1 73 ? 8.944 9.444 -15.179 1.00 89.75 73 GLN A O 1
ATOM 577 N N . GLU A 1 74 ? 9.733 10.808 -16.772 1.00 92.12 74 GLU A N 1
ATOM 578 C CA . GLU A 1 74 ? 8.530 10.811 -17.602 1.00 92.12 74 GLU A CA 1
ATOM 579 C C . GLU A 1 74 ? 8.157 9.406 -18.104 1.00 92.12 74 GLU A C 1
ATOM 581 O O . GLU A 1 74 ? 6.982 9.108 -18.321 1.00 92.12 74 GLU A O 1
ATOM 586 N N . GLU A 1 75 ? 9.141 8.520 -18.285 1.00 92.56 75 GLU A N 1
ATOM 587 C CA . GLU A 1 75 ? 8.888 7.124 -18.648 1.00 92.56 75 GLU A CA 1
ATOM 588 C C . GLU A 1 75 ? 8.297 6.357 -17.466 1.00 92.56 75 GLU A C 1
ATOM 590 O O . GLU A 1 75 ? 7.337 5.612 -17.645 1.00 92.56 75 GLU A O 1
ATOM 595 N N . ILE A 1 76 ? 8.812 6.586 -16.257 1.00 94.00 76 ILE A N 1
ATOM 596 C CA . ILE A 1 76 ? 8.284 5.985 -15.028 1.00 94.00 76 ILE A CA 1
ATOM 597 C C . ILE A 1 76 ? 6.863 6.484 -14.761 1.00 94.00 76 ILE A C 1
ATOM 599 O O . ILE A 1 76 ? 5.978 5.677 -14.495 1.00 94.00 76 ILE A O 1
ATOM 603 N N . ASP A 1 77 ? 6.615 7.786 -14.907 1.00 94.75 77 ASP A N 1
ATOM 604 C CA . ASP A 1 77 ? 5.288 8.388 -14.751 1.00 94.75 77 ASP A CA 1
ATOM 605 C C . ASP A 1 77 ? 4.261 7.813 -15.734 1.00 94.75 77 ASP A C 1
ATOM 607 O O . ASP A 1 77 ? 3.118 7.516 -15.361 1.00 94.75 77 ASP A O 1
ATOM 611 N N . ARG A 1 78 ? 4.666 7.632 -16.997 1.00 95.62 78 ARG A N 1
ATOM 612 C CA . ARG A 1 78 ? 3.820 7.016 -18.022 1.00 95.62 78 ARG A CA 1
ATOM 613 C C . ARG A 1 78 ? 3.464 5.581 -17.647 1.00 95.62 78 ARG A C 1
ATOM 615 O O . ARG A 1 78 ? 2.296 5.206 -17.716 1.00 95.62 78 ARG A O 1
ATOM 622 N N . GLU A 1 79 ? 4.450 4.788 -17.238 1.00 95.81 79 GLU A N 1
ATOM 623 C CA . GLU A 1 79 ? 4.213 3.393 -16.866 1.00 95.81 79 GLU A CA 1
ATOM 624 C C . GLU A 1 79 ? 3.456 3.250 -15.537 1.00 95.81 79 GLU A C 1
ATOM 626 O O . GLU A 1 79 ? 2.665 2.321 -15.392 1.00 95.81 79 GLU A O 1
ATOM 631 N N . LEU A 1 80 ? 3.617 4.185 -14.596 1.00 96.25 80 LEU A N 1
ATOM 632 C CA . LEU A 1 80 ? 2.812 4.256 -13.375 1.00 96.25 80 LEU A CA 1
ATOM 633 C C . LEU A 1 80 ? 1.340 4.518 -13.702 1.00 96.25 80 LEU A C 1
ATOM 635 O O . LEU A 1 80 ? 0.458 3.857 -13.158 1.00 96.25 80 LEU A O 1
ATOM 639 N N . THR A 1 81 ? 1.079 5.436 -14.632 1.00 95.75 81 THR A N 1
ATOM 640 C CA . THR A 1 81 ? -0.280 5.704 -15.121 1.00 95.75 81 THR A CA 1
ATOM 641 C C . THR A 1 81 ? -0.870 4.455 -15.779 1.00 95.75 81 THR A C 1
ATOM 643 O O . THR A 1 81 ? -1.975 4.049 -15.433 1.00 95.75 81 THR A O 1
ATOM 646 N N . ALA A 1 82 ? -0.094 3.771 -16.627 1.00 96.19 82 ALA A N 1
ATOM 647 C CA . ALA A 1 82 ? -0.517 2.518 -17.251 1.00 96.19 82 ALA A CA 1
ATOM 648 C C . ALA A 1 82 ? -0.797 1.399 -16.229 1.00 96.19 82 ALA A C 1
ATOM 650 O O . ALA A 1 82 ? -1.708 0.601 -16.428 1.00 96.19 82 ALA A O 1
ATOM 651 N N . LEU A 1 83 ? -0.046 1.319 -15.123 1.00 95.81 83 LEU A N 1
ATOM 652 C CA . LEU A 1 83 ? -0.349 0.378 -14.037 1.00 95.81 83 LEU A CA 1
ATOM 653 C C . LEU A 1 83 ? -1.679 0.692 -13.350 1.00 95.81 83 LEU A C 1
ATOM 655 O O . LEU A 1 83 ? -2.365 -0.241 -12.933 1.00 95.81 83 LEU A O 1
ATOM 659 N N . GLY A 1 84 ? -2.032 1.974 -13.237 1.00 95.25 84 GLY A N 1
ATOM 660 C CA . GLY A 1 84 ? -3.344 2.402 -12.760 1.00 95.25 84 GLY A CA 1
ATOM 661 C C . GLY A 1 84 ? -4.460 1.958 -13.700 1.00 95.25 84 GLY A C 1
ATOM 662 O O . GLY A 1 84 ? -5.412 1.332 -13.253 1.00 95.25 84 GLY A O 1
ATOM 663 N N . ASP A 1 85 ? -4.294 2.180 -15.007 1.00 95.62 85 ASP A N 1
ATOM 664 C CA . ASP A 1 85 ? -5.264 1.754 -16.029 1.00 95.62 85 ASP A CA 1
ATOM 665 C C . ASP A 1 85 ? -5.440 0.221 -16.095 1.00 95.62 85 ASP A C 1
ATOM 667 O O . ASP A 1 85 ? -6.467 -0.279 -16.551 1.00 95.62 85 ASP A O 1
ATOM 671 N N . LEU A 1 86 ? -4.430 -0.536 -15.652 1.00 94.56 86 LEU A N 1
ATOM 672 C CA . LEU A 1 86 ? -4.435 -2.002 -15.573 1.00 94.56 86 LEU A CA 1
ATOM 673 C C . LEU A 1 86 ? -4.898 -2.546 -14.208 1.00 94.56 86 LEU A C 1
ATOM 675 O O . LEU A 1 86 ? -4.740 -3.748 -13.958 1.00 94.56 86 LEU A O 1
ATOM 679 N N . ASP A 1 87 ? -5.390 -1.686 -13.311 1.00 93.88 87 ASP A N 1
ATOM 680 C CA . ASP A 1 87 ? -5.796 -2.019 -11.937 1.00 93.88 87 ASP A CA 1
ATOM 681 C C . ASP A 1 87 ? -4.696 -2.737 -11.124 1.00 93.88 87 ASP A C 1
ATOM 683 O O . ASP A 1 87 ? -4.962 -3.527 -10.212 1.00 93.88 87 ASP A O 1
ATOM 687 N N . LYS A 1 88 ? -3.421 -2.507 -11.462 1.00 94.88 88 LYS A N 1
ATOM 688 C CA . LYS A 1 88 ? -2.271 -3.078 -10.739 1.00 94.88 88 LYS A CA 1
ATOM 689 C C . LYS A 1 88 ? -1.846 -2.227 -9.554 1.00 94.88 88 LYS A C 1
ATOM 691 O O . LYS A 1 88 ? -1.237 -2.759 -8.629 1.00 94.88 88 LYS A O 1
ATOM 696 N N . VAL A 1 89 ? -2.182 -0.944 -9.580 1.00 96.38 89 VAL A N 1
ATOM 697 C CA . VAL A 1 89 ? -2.015 -0.001 -8.474 1.00 96.38 89 VAL A CA 1
ATOM 698 C C . VAL A 1 89 ? -3.269 0.853 -8.354 1.00 96.38 89 VAL A C 1
ATOM 700 O O . VAL A 1 89 ? -3.966 1.077 -9.341 1.00 96.38 89 VAL A O 1
ATOM 703 N N . VAL A 1 90 ? -3.542 1.356 -7.156 1.00 96.19 90 VAL A N 1
ATOM 704 C CA . VAL A 1 90 ? -4.586 2.361 -6.929 1.00 96.19 90 VAL A CA 1
ATOM 705 C C . VAL A 1 90 ? -3.909 3.692 -6.636 1.00 96.19 90 VAL A C 1
ATOM 707 O O . VAL A 1 90 ? -3.005 3.754 -5.803 1.00 96.19 90 VAL A O 1
ATOM 710 N N . MET A 1 91 ? -4.331 4.749 -7.328 1.00 95.12 91 MET A N 1
ATOM 711 C CA . MET A 1 91 ? -3.810 6.104 -7.145 1.00 95.12 91 MET A CA 1
ATOM 712 C C . MET A 1 91 ? -4.871 6.979 -6.474 1.00 95.12 91 MET A C 1
ATOM 714 O O . MET A 1 91 ? -5.961 7.155 -7.016 1.00 95.12 91 MET A O 1
ATOM 718 N N . GLU A 1 92 ? -4.548 7.551 -5.316 1.00 93.38 92 GLU A N 1
ATOM 719 C CA . GLU A 1 92 ? -5.414 8.485 -4.593 1.00 93.38 92 GLU A CA 1
ATOM 720 C C . GLU A 1 92 ? -4.614 9.737 -4.210 1.00 93.38 92 GLU A C 1
ATOM 722 O O . GLU A 1 92 ? -3.747 9.703 -3.338 1.00 93.38 92 GLU A O 1
ATOM 727 N N . ASN A 1 93 ? -4.910 10.869 -4.855 1.00 91.81 93 ASN A N 1
ATOM 728 C CA . ASN A 1 93 ? -4.110 12.096 -4.755 1.00 91.81 93 ASN A CA 1
ATOM 729 C C . ASN A 1 93 ? -2.635 11.836 -5.121 1.00 91.81 93 ASN A C 1
ATOM 731 O O . ASN A 1 93 ? -2.333 11.524 -6.270 1.00 91.81 93 ASN A O 1
ATOM 735 N N . THR A 1 94 ? -1.721 11.964 -4.158 1.00 93.94 94 THR A N 1
ATOM 736 C CA . THR A 1 94 ? -0.287 11.685 -4.311 1.00 93.94 94 THR A CA 1
ATOM 737 C C . THR A 1 94 ? 0.093 10.277 -3.858 1.00 93.94 94 THR A C 1
ATOM 739 O O . THR A 1 94 ? 1.249 9.893 -3.986 1.00 93.94 94 THR A O 1
ATOM 742 N N . ARG A 1 95 ? -0.855 9.485 -3.350 1.00 95.25 95 ARG A N 1
ATOM 743 C CA . ARG A 1 95 ? -0.593 8.180 -2.743 1.00 95.25 95 ARG A CA 1
ATOM 744 C C . ARG A 1 95 ? -0.832 7.052 -3.727 1.00 95.25 95 ARG A C 1
ATOM 746 O O . ARG A 1 95 ? -1.840 7.036 -4.436 1.00 95.25 95 ARG A O 1
ATOM 753 N N . ILE A 1 96 ? 0.076 6.086 -3.720 1.00 96.62 96 ILE A N 1
ATOM 754 C CA . ILE A 1 96 ? 0.045 4.906 -4.577 1.00 96.62 96 ILE A CA 1
ATOM 755 C C . ILE A 1 96 ? -0.038 3.668 -3.691 1.00 96.62 96 ILE A C 1
ATOM 757 O O . ILE A 1 96 ? 0.758 3.500 -2.768 1.00 96.62 96 ILE A O 1
ATOM 761 N N . TYR A 1 97 ? -1.002 2.802 -3.982 1.00 95.56 97 TYR A N 1
ATOM 762 C CA . TYR A 1 97 ? -1.304 1.615 -3.193 1.00 95.56 97 TYR A CA 1
ATOM 763 C C . TYR A 1 97 ? -1.221 0.354 -4.044 1.00 95.56 97 TYR A C 1
ATOM 765 O O . TYR A 1 97 ? -1.599 0.351 -5.220 1.00 95.56 97 TYR A O 1
ATOM 773 N N . LEU A 1 98 ? -0.852 -0.757 -3.407 1.00 94.81 98 LEU A N 1
ATOM 774 C CA . LEU A 1 98 ? -1.251 -2.068 -3.904 1.00 94.81 98 LEU A CA 1
ATOM 775 C C . LEU A 1 98 ? -2.770 -2.221 -3.709 1.00 94.81 98 LEU A C 1
ATOM 777 O O . LEU A 1 98 ? -3.266 -1.899 -2.626 1.00 94.81 98 LEU A O 1
ATOM 781 N N . PRO A 1 99 ? -3.524 -2.742 -4.696 1.00 93.69 99 PRO A N 1
ATOM 782 C CA . PRO A 1 99 ? -4.979 -2.852 -4.594 1.00 93.69 99 PRO A CA 1
ATOM 783 C C . PRO A 1 99 ? -5.447 -3.584 -3.331 1.00 93.69 99 PRO A C 1
ATOM 785 O O . PRO A 1 99 ? -6.375 -3.137 -2.662 1.00 93.69 99 PRO A O 1
ATOM 788 N N . SER A 1 100 ? -4.766 -4.669 -2.948 1.00 92.12 100 SER A N 1
ATOM 789 C CA . SER A 1 100 ? -5.068 -5.423 -1.724 1.00 92.12 100 SER A CA 1
ATOM 790 C C . SER A 1 100 ? -4.991 -4.559 -0.461 1.00 92.12 100 SER A C 1
ATOM 792 O O . SER A 1 100 ? -5.877 -4.642 0.389 1.00 92.12 100 SER A O 1
ATOM 794 N N . LEU A 1 101 ? -3.969 -3.707 -0.356 1.00 91.94 101 LEU A N 1
ATOM 795 C CA . LEU A 1 101 ? -3.772 -2.802 0.776 1.00 91.94 101 LEU A CA 1
ATOM 796 C C . LEU A 1 101 ? -4.766 -1.643 0.750 1.00 91.94 101 LEU A C 1
ATOM 798 O O . LEU A 1 101 ? -5.316 -1.301 1.793 1.00 91.94 101 LEU A O 1
ATOM 802 N N . TYR A 1 102 ? -5.066 -1.093 -0.429 1.00 94.62 102 TYR A N 1
ATOM 803 C CA . TYR A 1 102 ? -6.074 -0.042 -0.572 1.00 94.62 102 TYR A CA 1
ATOM 804 C C . TYR A 1 102 ? -7.449 -0.493 -0.069 1.00 94.62 102 TYR A C 1
ATOM 806 O O . TYR A 1 102 ? -8.096 0.215 0.706 1.00 94.62 102 TYR A O 1
ATOM 814 N N . PHE A 1 103 ? -7.901 -1.681 -0.486 1.00 91.00 103 PHE A N 1
ATOM 815 C CA . PHE A 1 103 ? -9.198 -2.208 -0.061 1.00 91.00 103 PHE A CA 1
ATOM 816 C C . PHE A 1 103 ? -9.211 -2.606 1.415 1.00 91.00 103 PHE A C 1
ATOM 818 O O . PHE A 1 103 ? -10.219 -2.377 2.086 1.00 91.00 103 PHE A O 1
ATOM 825 N N . ALA A 1 104 ? -8.107 -3.148 1.937 1.00 89.56 104 ALA A N 1
ATOM 826 C CA . ALA A 1 104 ? -7.977 -3.428 3.364 1.00 89.56 104 ALA A CA 1
ATOM 827 C C . ALA A 1 104 ? -8.084 -2.141 4.202 1.00 89.56 104 ALA A C 1
ATOM 829 O O . ALA A 1 104 ? -8.879 -2.089 5.140 1.00 89.56 104 ALA A O 1
ATOM 830 N N . GLU A 1 105 ? -7.357 -1.088 3.821 1.00 88.88 105 GLU A N 1
ATOM 831 C CA . GLU A 1 105 ? -7.345 0.207 4.512 1.00 88.88 105 GLU A CA 1
ATOM 832 C C . GLU A 1 105 ? -8.700 0.913 4.416 1.00 88.88 105 GLU A C 1
ATOM 834 O O . GLU A 1 105 ? -9.272 1.330 5.422 1.00 88.88 105 GLU A O 1
ATOM 839 N N . SER A 1 106 ? -9.266 0.992 3.210 1.00 85.94 106 SER A N 1
ATOM 840 C CA . SER A 1 106 ? -10.560 1.639 2.977 1.00 85.94 106 SER A CA 1
ATOM 841 C C . SER A 1 106 ? -11.688 0.911 3.705 1.00 85.94 106 SER A C 1
ATOM 843 O O . SER A 1 106 ? -12.542 1.545 4.331 1.00 85.94 106 SER A O 1
ATOM 845 N N . GLY A 1 107 ? -11.677 -0.426 3.669 1.00 85.19 107 GLY A N 1
ATOM 846 C CA . GLY A 1 107 ? -12.619 -1.262 4.403 1.00 85.19 107 GLY A CA 1
ATOM 847 C C . GLY A 1 107 ? -12.500 -1.048 5.909 1.00 85.19 107 GLY A C 1
ATOM 848 O O . GLY A 1 107 ? -13.512 -0.810 6.571 1.00 85.19 107 GLY A O 1
ATOM 849 N N . PHE A 1 108 ? -11.281 -1.062 6.445 1.00 85.12 108 PHE A N 1
ATOM 850 C CA . PHE A 1 108 ? -11.019 -0.812 7.859 1.00 85.12 108 PHE A CA 1
ATOM 851 C C . PHE A 1 108 ? -11.476 0.587 8.293 1.00 85.12 108 PHE A C 1
ATOM 853 O O . PHE A 1 108 ? -12.255 0.719 9.240 1.00 85.12 108 PHE A O 1
ATOM 860 N N . ALA A 1 109 ? -11.081 1.631 7.561 1.00 85.44 109 ALA A N 1
ATOM 861 C CA . ALA A 1 109 ? -11.453 3.012 7.847 1.00 85.44 109 ALA A CA 1
ATOM 862 C C . ALA A 1 109 ? -12.973 3.225 7.782 1.00 85.44 109 ALA A C 1
ATOM 864 O O . ALA A 1 109 ? -13.538 3.951 8.604 1.00 85.44 109 ALA A O 1
ATOM 865 N N . HIS A 1 110 ? -13.656 2.582 6.830 1.00 83.44 110 HIS A N 1
ATOM 866 C CA . HIS A 1 110 ? -15.112 2.616 6.741 1.00 83.44 110 HIS A CA 1
ATOM 867 C C . HIS A 1 110 ? -15.771 1.963 7.962 1.00 83.44 110 HIS A C 1
ATOM 869 O O . HIS A 1 110 ? -16.638 2.575 8.589 1.00 83.44 110 HIS A O 1
ATOM 875 N N . HIS A 1 111 ? -15.334 0.756 8.337 1.00 79.88 111 HIS A N 1
ATOM 876 C CA . HIS A 1 111 ? -15.857 0.049 9.506 1.00 79.88 111 HIS A CA 1
ATOM 877 C C . HIS A 1 111 ? -15.628 0.841 10.791 1.00 79.88 111 HIS A C 1
ATOM 879 O O . HIS A 1 111 ? -16.556 1.011 11.578 1.00 79.88 111 HIS A O 1
ATOM 885 N N . MET A 1 112 ? -14.431 1.398 10.971 1.00 82.62 112 MET A N 1
ATOM 886 C CA . MET A 1 112 ? -14.105 2.210 12.138 1.00 82.62 112 MET A CA 1
ATOM 887 C C . MET A 1 112 ? -14.962 3.478 12.204 1.00 82.62 112 MET A C 1
ATOM 889 O O . MET A 1 112 ? -15.546 3.766 13.245 1.00 82.62 112 MET A O 1
ATOM 893 N N . LYS A 1 113 ? -15.135 4.199 11.087 1.00 80.81 113 LYS A N 1
ATOM 894 C CA . LYS A 1 113 ? -16.032 5.367 11.033 1.00 80.81 113 LYS A CA 1
ATOM 895 C C . LYS A 1 113 ? -17.481 5.002 11.342 1.00 80.81 113 LYS A C 1
ATOM 897 O O . LYS A 1 113 ? -18.168 5.792 11.980 1.00 80.81 113 LYS A O 1
ATOM 902 N N . ARG A 1 114 ? -17.957 3.845 10.873 1.00 79.94 114 ARG A N 1
ATOM 903 C CA . ARG A 1 114 ? -19.315 3.361 11.156 1.00 79.94 114 ARG A CA 1
ATOM 904 C C . ARG A 1 114 ? -19.494 3.090 12.646 1.00 79.94 114 ARG A C 1
ATOM 906 O O . ARG A 1 114 ? -20.426 3.619 13.238 1.00 79.94 114 ARG A O 1
ATOM 913 N N . ILE A 1 115 ? -18.566 2.340 13.233 1.00 77.69 115 ILE A N 1
ATOM 914 C CA . ILE A 1 115 ? -18.523 2.031 14.664 1.00 77.69 115 ILE A CA 1
ATOM 915 C C . ILE A 1 115 ? -18.505 3.318 15.503 1.00 77.69 115 ILE A C 1
ATOM 917 O O . ILE A 1 115 ? -19.298 3.472 16.421 1.00 77.69 115 ILE A O 1
ATOM 921 N N . MET A 1 116 ? -17.646 4.282 15.162 1.00 76.38 116 MET A N 1
ATOM 922 C CA . MET A 1 116 ? -17.529 5.538 15.914 1.00 76.38 116 MET A CA 1
ATOM 923 C C . MET A 1 116 ? -18.760 6.448 15.802 1.00 76.38 116 MET A C 1
ATOM 925 O O . MET A 1 116 ? -18.934 7.334 16.631 1.00 76.38 116 MET A O 1
ATOM 929 N N . LYS A 1 117 ? -19.591 6.281 14.767 1.00 75.12 117 LYS A N 1
ATOM 930 C CA . LYS A 1 117 ? -20.818 7.068 14.566 1.00 75.12 117 LYS A CA 1
ATOM 931 C C . LYS A 1 117 ? -22.047 6.457 15.241 1.00 75.12 117 LYS A C 1
ATOM 933 O O . LYS A 1 117 ? -23.103 7.085 15.212 1.00 75.12 117 LYS A O 1
ATOM 938 N N . GLN A 1 118 ? -21.950 5.253 15.804 1.00 65.56 118 GLN A N 1
ATOM 939 C CA . GLN A 1 118 ? -23.067 4.631 16.510 1.00 65.56 118 GLN A CA 1
ATOM 940 C C . GLN A 1 118 ? -23.276 5.300 17.873 1.00 65.56 118 GLN A C 1
ATOM 942 O O . GLN A 1 118 ? -22.640 4.939 18.855 1.00 65.56 118 GLN A O 1
ATOM 947 N N . THR A 1 119 ? -24.208 6.252 17.923 1.00 63.41 119 THR A N 1
ATOM 948 C CA . THR A 1 119 ? -24.696 6.886 19.162 1.00 63.41 119 THR A CA 1
ATOM 949 C C . THR A 1 119 ? -26.045 6.321 19.624 1.00 63.41 119 THR A C 1
ATOM 951 O O . THR A 1 119 ? -26.516 6.653 20.704 1.00 63.41 119 THR A O 1
ATOM 954 N N . GLU A 1 120 ? -26.670 5.431 18.838 1.00 56.72 120 GLU A N 1
ATOM 955 C CA . GLU A 1 120 ? -28.013 4.860 19.087 1.00 56.72 120 GLU A CA 1
ATOM 956 C C . GLU A 1 120 ? -28.159 4.111 20.425 1.00 56.72 120 GLU A C 1
ATOM 958 O O . GLU A 1 120 ? -29.278 3.855 20.867 1.00 56.72 120 GLU A O 1
ATOM 963 N N . TYR A 1 121 ? -27.047 3.781 21.084 1.00 57.31 121 TYR A N 1
ATOM 964 C CA . TYR A 1 121 ? -27.024 3.020 22.334 1.00 57.31 121 TYR A CA 1
ATOM 965 C C . TYR A 1 121 ? -26.453 3.799 23.523 1.00 57.31 121 TYR A C 1
ATOM 967 O O . TYR A 1 121 ? -26.436 3.259 24.626 1.00 57.31 121 TYR A O 1
ATOM 975 N N . GLU A 1 122 ? -26.029 5.057 23.340 1.00 55.62 122 GLU A N 1
ATOM 976 C CA . GLU A 1 122 ? -25.528 5.888 24.449 1.00 55.62 122 GLU A CA 1
ATOM 977 C C . GLU A 1 122 ? -26.607 6.146 25.513 1.00 55.62 122 GLU A C 1
ATOM 979 O O . GLU A 1 122 ? -26.286 6.269 26.691 1.00 55.62 122 GLU A O 1
ATOM 984 N N . GLU A 1 123 ? -27.886 6.163 25.123 1.00 55.78 123 GLU A N 1
ATOM 985 C CA . GLU A 1 123 ? -29.013 6.433 26.028 1.00 55.78 123 GLU A CA 1
ATOM 986 C C . GLU A 1 123 ? -29.755 5.172 26.511 1.00 55.78 123 GLU A C 1
ATOM 988 O O . GLU A 1 123 ? -30.642 5.272 27.356 1.00 55.78 123 GLU A O 1
ATOM 993 N N . GLN A 1 124 ? -29.416 3.973 26.014 1.00 59.56 124 GLN A N 1
ATOM 994 C CA . GLN A 1 124 ? -30.147 2.745 26.376 1.00 59.56 124 GLN A CA 1
ATOM 995 C C . GLN A 1 124 ? -29.747 2.155 27.733 1.00 59.56 124 GLN A C 1
ATOM 997 O O . GLN A 1 124 ? -30.437 1.267 28.226 1.00 59.56 124 GLN A O 1
ATOM 1002 N N . PHE A 1 125 ? -28.665 2.639 28.349 1.00 64.44 125 PHE A N 1
ATOM 1003 C CA . PHE A 1 125 ? -28.200 2.153 29.646 1.00 64.44 125 PHE A CA 1
ATOM 1004 C C . PHE A 1 125 ? -27.986 3.310 30.628 1.00 64.44 125 PHE A C 1
ATOM 1006 O O . PHE A 1 125 ? -26.987 4.028 30.528 1.00 64.44 125 PHE A O 1
ATOM 1013 N N . PRO A 1 126 ? -28.894 3.499 31.604 1.00 74.75 126 PRO A N 1
ATOM 1014 C CA . PRO A 1 126 ? -28.701 4.471 32.668 1.00 74.75 126 PRO A CA 1
ATOM 1015 C C . PRO A 1 126 ? -27.404 4.180 33.426 1.00 74.75 126 PRO A C 1
ATOM 1017 O O . PRO A 1 126 ? -27.179 3.063 33.895 1.00 74.75 126 PRO A O 1
ATOM 1020 N N . GLU A 1 127 ? -26.567 5.201 33.612 1.00 76.25 127 GLU A N 1
ATOM 1021 C CA . GLU A 1 127 ? -25.303 5.081 34.352 1.00 76.25 127 GLU A CA 1
ATOM 1022 C C . GLU A 1 127 ? -25.500 4.480 35.754 1.00 76.25 127 GLU A C 1
ATOM 1024 O O . GLU A 1 127 ? -24.659 3.729 36.245 1.00 76.25 127 GLU A O 1
ATOM 1029 N N . SER A 1 128 ? -26.651 4.745 36.372 1.00 79.69 128 SER A N 1
ATOM 1030 C CA . SER A 1 128 ? -27.041 4.173 37.658 1.00 79.69 128 SER A CA 1
ATOM 1031 C C . SER A 1 128 ? -27.130 2.644 37.655 1.00 79.69 128 SER A C 1
ATOM 1033 O O . SER A 1 128 ? -26.716 2.026 38.630 1.00 79.69 128 SER A O 1
ATOM 1035 N N . GLU A 1 129 ? -27.639 2.020 36.588 1.00 80.31 129 GLU A N 1
ATOM 1036 C CA . GLU A 1 129 ? -27.757 0.555 36.507 1.00 80.31 129 GLU A CA 1
ATOM 1037 C C . GLU A 1 129 ? -26.387 -0.105 36.338 1.00 80.31 129 GLU A C 1
ATOM 1039 O O . GLU A 1 129 ? -26.093 -1.105 36.993 1.00 80.31 129 GLU A O 1
ATOM 1044 N N . PHE A 1 130 ? -25.511 0.505 35.532 1.00 82.31 130 PHE A N 1
ATOM 1045 C CA . PHE A 1 130 ? -24.120 0.072 35.404 1.00 82.31 130 PHE A CA 1
ATOM 1046 C C . PHE A 1 130 ? -23.380 0.142 36.747 1.00 82.31 130 PHE A C 1
ATOM 1048 O O . PHE A 1 130 ? -22.710 -0.816 37.131 1.00 82.31 130 PHE A O 1
ATOM 1055 N N . LEU A 1 131 ? -23.519 1.249 37.485 1.00 84.31 131 LEU A N 1
ATOM 1056 C CA . LEU A 1 131 ? -22.864 1.423 38.785 1.00 84.31 131 LEU A CA 1
ATOM 1057 C C . LEU A 1 131 ? -23.380 0.436 39.843 1.00 84.31 131 LEU A C 1
ATOM 1059 O O . LEU A 1 131 ? -22.579 -0.066 40.630 1.00 84.31 131 LEU A O 1
ATOM 1063 N N . LEU A 1 132 ? -24.682 0.128 39.842 1.00 85.19 132 LEU A N 1
ATOM 1064 C CA . LEU A 1 132 ? -25.266 -0.889 40.724 1.00 85.19 132 LEU A CA 1
ATOM 1065 C C . LEU A 1 132 ? -24.697 -2.280 40.422 1.00 85.19 132 LEU A C 1
ATOM 1067 O O . LEU A 1 132 ? -24.167 -2.931 41.321 1.00 85.19 132 LEU A O 1
ATOM 1071 N N . ALA A 1 133 ? -24.721 -2.700 39.155 1.00 85.19 133 ALA A N 1
ATOM 1072 C CA . ALA A 1 133 ? -24.185 -3.996 38.739 1.00 85.19 133 ALA A CA 1
ATOM 1073 C C . ALA A 1 133 ? -22.671 -4.116 38.997 1.00 85.19 133 ALA A C 1
ATOM 1075 O O . ALA A 1 133 ? -22.177 -5.184 39.369 1.00 85.19 133 ALA A O 1
ATOM 1076 N N . LEU A 1 134 ? -21.925 -3.019 38.826 1.00 86.62 134 LEU A N 1
ATOM 1077 C CA . LEU A 1 134 ? -20.499 -2.967 39.133 1.00 86.62 134 LEU A CA 1
ATOM 1078 C C . LEU A 1 134 ? -20.242 -3.133 40.636 1.00 86.62 134 LEU A C 1
ATOM 1080 O O . LEU A 1 134 ? -19.344 -3.885 41.004 1.00 86.62 134 LEU A O 1
ATOM 1084 N N . GLY A 1 135 ? -21.040 -2.488 41.491 1.00 87.56 135 GLY A N 1
ATOM 1085 C CA . GLY A 1 135 ? -20.949 -2.639 42.946 1.00 87.56 135 GLY A CA 1
ATOM 1086 C C . GLY A 1 135 ? -21.223 -4.072 43.408 1.00 87.56 135 GLY A C 1
ATOM 1087 O O . GLY A 1 135 ? -20.424 -4.642 44.148 1.00 87.56 135 GLY A O 1
ATOM 1088 N N . GLU A 1 136 ? -22.290 -4.698 42.902 1.00 89.12 136 GLU A N 1
ATOM 1089 C CA . GLU A 1 136 ? -22.607 -6.105 43.195 1.00 89.12 136 GLU A CA 1
ATOM 1090 C C . GLU A 1 136 ? -21.485 -7.057 42.752 1.00 89.12 136 GLU A C 1
ATOM 1092 O O . GLU A 1 136 ? -21.164 -8.034 43.436 1.00 89.12 136 GLU A O 1
ATOM 1097 N N . LEU A 1 137 ? -20.863 -6.777 41.601 1.00 87.31 137 LEU A N 1
ATOM 1098 C CA . LEU A 1 137 ? -19.727 -7.547 41.111 1.00 87.31 137 LEU A CA 1
ATOM 1099 C C . LEU A 1 137 ? -18.506 -7.382 42.021 1.00 87.31 137 LEU A C 1
ATOM 1101 O O . LEU A 1 137 ? -17.917 -8.397 42.391 1.00 87.31 137 LEU A O 1
ATOM 1105 N N . GLU A 1 138 ? -18.147 -6.141 42.370 1.00 89.75 138 GLU A N 1
ATOM 1106 C CA . GLU A 1 138 ? -17.031 -5.801 43.267 1.00 89.75 138 GLU A CA 1
ATOM 1107 C C . GLU A 1 138 ? -17.174 -6.512 44.623 1.00 89.75 138 GLU A C 1
ATOM 1109 O O . GLU A 1 138 ? -16.222 -7.143 45.091 1.00 89.75 138 GLU A O 1
ATOM 1114 N N . GLU A 1 139 ? -18.376 -6.506 45.209 1.00 90.06 139 GLU A N 1
ATOM 1115 C CA . GLU A 1 139 ? -18.674 -7.215 46.459 1.00 90.06 139 GLU A CA 1
ATOM 1116 C C . GLU A 1 139 ? -18.561 -8.735 46.312 1.00 90.06 139 GLU A C 1
ATOM 1118 O O . GLU A 1 139 ? -17.928 -9.397 47.137 1.00 90.06 139 GLU A O 1
ATOM 1123 N N . ARG A 1 140 ? -19.130 -9.305 45.242 1.00 91.00 140 ARG A N 1
ATOM 1124 C CA . ARG A 1 140 ? -19.120 -10.757 45.013 1.00 91.00 140 ARG A CA 1
ATOM 1125 C C . ARG A 1 140 ? -17.713 -11.316 44.821 1.00 91.00 140 ARG A C 1
ATOM 1127 O O . ARG A 1 140 ? -17.451 -12.444 45.237 1.00 91.00 140 ARG A O 1
ATOM 1134 N N . ILE A 1 141 ? -16.831 -10.571 44.155 1.00 90.75 141 ILE A N 1
ATOM 1135 C CA . ILE A 1 141 ? -15.461 -11.020 43.856 1.00 90.75 141 ILE A CA 1
ATOM 1136 C C . ILE A 1 141 ? -14.426 -10.494 44.859 1.00 90.75 141 ILE A C 1
ATOM 1138 O O . ILE A 1 141 ? -13.278 -10.933 44.822 1.00 90.75 141 ILE A O 1
ATOM 1142 N N . GLY A 1 142 ? -14.815 -9.579 45.753 1.00 88.88 142 GLY A N 1
ATOM 1143 C CA . GLY A 1 142 ? -13.948 -9.007 46.784 1.00 88.88 142 GLY A CA 1
ATOM 1144 C C . GLY A 1 142 ? -12.841 -8.098 46.240 1.00 88.88 142 GLY A C 1
ATOM 1145 O O . GLY A 1 142 ? -11.756 -8.045 46.820 1.00 88.88 142 GLY A O 1
ATOM 1146 N N . VAL A 1 143 ? -13.079 -7.409 45.120 1.00 89.69 143 VAL A N 1
ATOM 1147 C CA . VAL A 1 143 ? -12.103 -6.524 44.455 1.00 89.69 143 VAL A CA 1
ATOM 1148 C C . VAL A 1 143 ? -12.726 -5.148 44.244 1.00 89.69 143 VAL A C 1
ATOM 1150 O O . VAL A 1 143 ? -13.921 -5.049 44.003 1.00 89.69 143 VAL A O 1
ATOM 1153 N N . SER A 1 144 ? -11.912 -4.090 44.288 1.00 85.75 144 SER A N 1
ATOM 1154 C CA . SER A 1 144 ? -12.315 -2.754 43.841 1.00 85.75 144 SER A CA 1
ATOM 1155 C C . SER A 1 144 ? -11.547 -2.365 42.582 1.00 85.75 144 SER A C 1
ATOM 1157 O O . SER A 1 144 ? -10.320 -2.489 42.532 1.00 85.75 144 SER A O 1
ATOM 1159 N N . TYR A 1 145 ? -12.264 -1.901 41.565 1.00 86.38 145 TYR A N 1
ATOM 1160 C CA . TYR A 1 145 ? -11.687 -1.415 40.320 1.00 86.38 145 TYR A CA 1
ATOM 1161 C C . TYR A 1 145 ? -11.230 0.042 40.457 1.00 86.38 145 TYR A C 1
ATOM 1163 O O . TYR A 1 145 ? -11.903 0.884 41.056 1.00 86.38 145 TYR A O 1
ATOM 1171 N N . GLY A 1 146 ? -10.091 0.371 39.847 1.00 87.56 146 GLY A N 1
ATOM 1172 C CA . GLY A 1 146 ? -9.641 1.757 39.709 1.00 87.56 146 GLY A CA 1
ATOM 1173 C C . GLY A 1 146 ? -10.445 2.518 38.651 1.00 87.56 146 GLY A C 1
ATOM 1174 O O . GLY A 1 146 ? -11.021 1.914 37.748 1.00 87.56 146 GLY A O 1
ATOM 1175 N N . ASN A 1 147 ? -10.439 3.853 38.706 1.00 84.50 147 ASN A N 1
ATOM 1176 C CA . ASN A 1 147 ? -11.226 4.698 37.793 1.00 84.50 147 ASN A CA 1
ATOM 1177 C C . ASN A 1 147 ? -10.996 4.372 36.305 1.00 84.50 147 ASN A C 1
ATOM 1179 O O . ASN A 1 147 ? -11.956 4.267 35.553 1.00 84.50 147 ASN A O 1
ATOM 1183 N N . SER A 1 148 ? -9.753 4.121 35.878 1.00 84.56 148 SER A N 1
ATOM 1184 C CA . SER A 1 148 ? -9.448 3.756 34.483 1.00 84.56 148 SER A CA 1
ATOM 1185 C C . SER A 1 148 ? -10.066 2.422 34.048 1.00 84.56 148 SER A C 1
ATOM 1187 O O . SER A 1 148 ? -10.440 2.264 32.890 1.00 84.56 148 SER A O 1
ATOM 1189 N N . GLN A 1 149 ? -10.203 1.467 34.969 1.00 83.94 149 GLN A N 1
ATOM 1190 C CA . GLN A 1 149 ? -10.839 0.175 34.706 1.00 83.94 149 GLN A CA 1
ATOM 1191 C C . GLN A 1 149 ? -12.362 0.313 34.664 1.00 83.94 149 GLN A C 1
ATOM 1193 O O . GLN A 1 149 ? -13.000 -0.309 33.820 1.0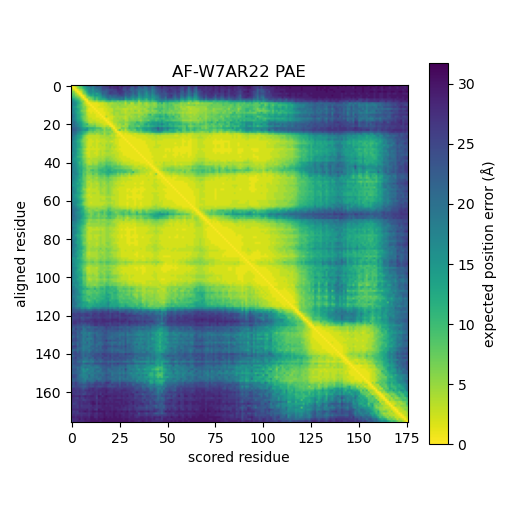0 83.94 149 GLN A O 1
ATOM 1198 N N . LYS A 1 150 ? -12.936 1.161 35.528 1.00 84.56 150 LYS A N 1
ATOM 1199 C CA . LYS A 1 150 ? -14.372 1.481 35.519 1.00 84.56 150 LYS A CA 1
ATOM 1200 C C . LYS A 1 150 ? -14.781 2.142 34.203 1.00 84.56 150 LYS A C 1
ATOM 1202 O O . LYS A 1 150 ? -15.741 1.701 33.580 1.00 84.56 150 LYS A O 1
ATOM 1207 N N . GLU A 1 151 ? -13.993 3.109 33.737 1.00 81.75 151 GLU A N 1
ATOM 1208 C CA . GLU A 1 151 ? -14.177 3.747 32.428 1.00 81.75 151 GLU A CA 1
ATOM 1209 C C . GLU A 1 151 ? -14.044 2.745 31.270 1.00 81.75 151 GLU A C 1
ATOM 1211 O O . GLU A 1 151 ? -14.875 2.725 30.364 1.00 81.75 151 GLU A O 1
ATOM 1216 N N . ALA A 1 152 ? -13.045 1.855 31.305 1.00 80.62 152 ALA A N 1
ATOM 1217 C CA . ALA A 1 152 ? -12.882 0.823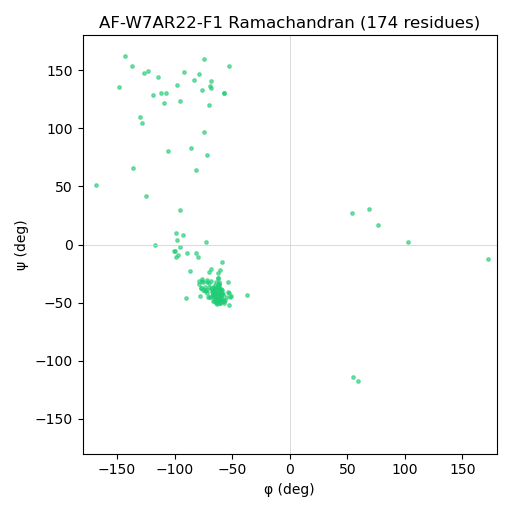 30.280 1.00 80.62 152 ALA A CA 1
ATOM 1218 C C . ALA A 1 152 ? -14.071 -0.155 30.233 1.00 80.62 152 ALA A C 1
ATOM 1220 O O . ALA A 1 152 ? -14.538 -0.496 29.146 1.00 80.62 152 ALA A O 1
ATOM 1221 N N . LEU A 1 153 ? -14.585 -0.575 31.395 1.00 80.94 153 LEU A N 1
ATOM 1222 C CA . LEU A 1 153 ? -15.776 -1.422 31.497 1.00 80.94 153 LEU A CA 1
ATOM 1223 C C . LEU A 1 153 ? -17.011 -0.703 30.951 1.00 80.94 153 LEU A C 1
ATOM 1225 O O . LEU A 1 153 ? -17.717 -1.272 30.122 1.00 80.94 153 LEU A O 1
ATOM 1229 N N . LYS A 1 154 ? -17.233 0.554 31.350 1.00 78.00 154 LYS A N 1
ATOM 1230 C CA . LYS A 1 154 ? -18.353 1.378 30.877 1.00 78.00 154 LYS A CA 1
ATOM 1231 C C . LYS A 1 154 ? -18.338 1.512 29.351 1.00 78.00 154 LYS A C 1
ATOM 1233 O O . LY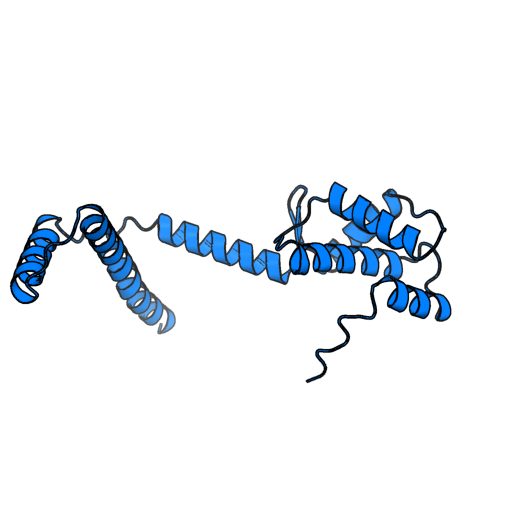S A 1 154 ? -19.330 1.217 28.689 1.00 78.00 154 LYS A O 1
ATOM 1238 N N . ASN A 1 155 ? -17.180 1.852 28.785 1.00 75.12 155 ASN A N 1
ATOM 1239 C CA . ASN A 1 155 ? -17.007 1.982 27.339 1.00 75.12 155 ASN A CA 1
ATOM 1240 C C . ASN A 1 155 ? -17.185 0.641 26.608 1.00 75.12 155 ASN A C 1
ATOM 1242 O O . ASN A 1 155 ? -17.829 0.590 25.563 1.00 75.12 155 ASN A O 1
ATOM 1246 N N . SER A 1 156 ? -16.664 -0.459 27.163 1.00 71.25 156 SER A N 1
ATOM 1247 C CA . SER A 1 156 ? -16.809 -1.794 26.572 1.00 71.25 156 SER A CA 1
ATOM 1248 C C . SER A 1 156 ? -18.258 -2.289 26.578 1.00 71.25 156 SER A C 1
ATOM 1250 O O . SER A 1 156 ? -18.681 -2.903 25.598 1.00 71.25 156 SER A O 1
ATOM 1252 N N . PHE A 1 157 ? -19.024 -2.023 27.640 1.00 69.06 157 PHE A N 1
ATOM 1253 C CA . PHE A 1 157 ? -20.435 -2.408 27.732 1.00 69.06 157 PHE A CA 1
ATOM 1254 C C . PHE A 1 157 ? -21.302 -1.668 26.710 1.00 69.06 157 PHE A C 1
ATOM 1256 O O . PHE A 1 157 ? -22.069 -2.310 25.988 1.00 69.06 157 PHE A O 1
ATOM 1263 N N . ASN A 1 158 ? -21.116 -0.352 26.580 1.00 66.06 158 ASN A N 1
ATOM 1264 C CA . ASN A 1 158 ? -21.816 0.452 25.574 1.00 66.06 158 ASN A CA 1
ATOM 1265 C C . ASN A 1 158 ? -21.520 -0.049 24.149 1.00 66.06 158 ASN A C 1
ATOM 1267 O O . ASN A 1 158 ? -22.416 -0.150 23.312 1.00 66.06 158 ASN A O 1
ATOM 1271 N N . PHE A 1 159 ? -20.273 -0.449 23.894 1.00 62.25 159 PHE A N 1
ATOM 1272 C CA . PHE A 1 159 ? -19.834 -0.950 22.594 1.00 62.25 159 PHE A CA 1
ATOM 1273 C C . PHE A 1 159 ? -20.338 -2.373 22.271 1.00 62.25 159 PHE A C 1
ATOM 1275 O O . PHE A 1 159 ? -20.720 -2.671 21.136 1.00 62.25 159 PHE A O 1
ATOM 1282 N N . SER A 1 160 ? -20.356 -3.271 23.263 1.00 58.62 160 SER A N 1
ATOM 1283 C CA . SER A 1 160 ? -20.792 -4.667 23.102 1.00 58.62 160 SER A CA 1
ATOM 1284 C C . SER A 1 160 ? -22.289 -4.771 22.796 1.00 58.62 160 SER A C 1
ATOM 1286 O O . SER A 1 160 ? -22.686 -5.500 21.887 1.00 58.62 160 SER A O 1
ATOM 1288 N N . ASN A 1 161 ? -23.125 -3.986 23.482 1.00 56.78 161 ASN A N 1
ATOM 1289 C CA . ASN A 1 161 ? -24.569 -3.971 23.229 1.00 56.78 161 ASN A CA 1
ATOM 1290 C C . ASN A 1 161 ? -24.916 -3.406 21.846 1.00 56.78 161 ASN A C 1
ATOM 1292 O O . ASN A 1 161 ? -25.791 -3.948 21.168 1.00 56.78 161 ASN A O 1
ATOM 1296 N N . ALA A 1 162 ? -24.180 -2.390 21.382 1.00 56.25 162 ALA A N 1
ATOM 1297 C CA . ALA A 1 162 ? -24.295 -1.903 20.009 1.00 56.25 162 ALA A CA 1
ATOM 1298 C C . ALA A 1 162 ? -23.939 -2.989 18.974 1.00 56.25 162 ALA A C 1
ATOM 1300 O O . ALA A 1 162 ? -24.550 -3.060 17.909 1.00 56.25 162 ALA A O 1
ATOM 1301 N N . SER A 1 163 ? -22.986 -3.868 19.307 1.00 51.88 163 SER A N 1
ATOM 1302 C CA . SER A 1 163 ? -22.543 -4.967 18.443 1.00 51.88 163 SER A CA 1
ATOM 1303 C C . SER A 1 163 ? -23.520 -6.155 18.439 1.00 51.88 163 SER A C 1
ATOM 1305 O O . SER A 1 163 ? -23.842 -6.666 17.374 1.00 51.88 163 SER A O 1
ATOM 1307 N N . ILE A 1 164 ? -24.039 -6.599 19.591 1.00 54.94 164 ILE A N 1
ATOM 1308 C CA . ILE A 1 164 ? -24.960 -7.755 19.699 1.00 54.94 164 ILE A CA 1
ATOM 1309 C C . ILE A 1 164 ? -26.294 -7.495 18.984 1.00 54.94 164 ILE A C 1
ATOM 1311 O O . ILE A 1 164 ? -26.785 -8.365 18.261 1.00 54.94 164 ILE A O 1
ATOM 1315 N N . ASN A 1 165 ? -26.847 -6.289 19.133 1.00 52.97 165 ASN A N 1
ATOM 1316 C CA . ASN A 1 165 ? -28.074 -5.888 18.441 1.00 52.97 165 ASN A CA 1
ATOM 1317 C C . ASN A 1 165 ? -27.861 -5.707 16.925 1.00 52.97 165 ASN A C 1
ATOM 1319 O O . ASN A 1 165 ? -28.798 -5.840 16.140 1.00 52.97 165 ASN A O 1
ATOM 1323 N N . TR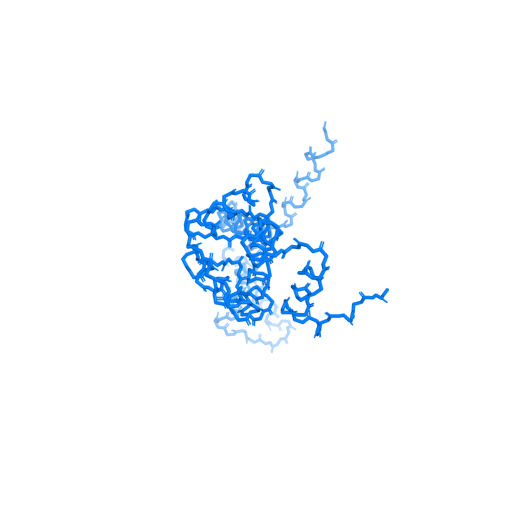P A 1 166 ? -26.623 -5.452 16.490 1.00 46.91 166 TRP A N 1
ATOM 1324 C CA . TRP A 1 166 ? -26.259 -5.396 15.072 1.00 46.91 166 TRP A CA 1
ATOM 1325 C C . TRP A 1 166 ? -26.278 -6.787 14.413 1.00 46.91 166 TRP A C 1
ATOM 1327 O O . TRP A 1 166 ? -26.899 -6.950 13.365 1.00 46.91 166 TRP A O 1
ATOM 1337 N N . TRP A 1 167 ? -25.708 -7.811 15.062 1.00 43.78 167 TRP A N 1
ATOM 1338 C CA . TRP A 1 167 ? -25.731 -9.196 14.556 1.00 43.78 167 TRP A CA 1
ATOM 1339 C C . TRP A 1 167 ? -27.143 -9.774 14.417 1.00 43.78 167 TRP A C 1
ATOM 1341 O O . TRP A 1 167 ? -27.391 -10.585 13.531 1.00 43.78 167 TRP A O 1
ATOM 1351 N N . THR A 1 168 ? -28.068 -9.371 15.286 1.00 51.34 168 THR A N 1
ATOM 1352 C CA . THR A 1 168 ? -29.465 -9.825 15.236 1.00 51.34 168 THR A CA 1
ATOM 1353 C C . THR A 1 168 ? -30.258 -9.122 14.135 1.00 51.34 168 THR A C 1
ATOM 1355 O O . THR A 1 168 ? -31.049 -9.774 13.460 1.00 51.34 168 THR A O 1
ATOM 1358 N N . ARG A 1 169 ? -30.010 -7.828 13.889 1.00 48.47 169 ARG A N 1
ATOM 1359 C CA . ARG A 1 169 ? -30.761 -7.047 12.893 1.00 48.47 169 ARG A CA 1
ATOM 1360 C C . ARG A 1 169 ? -30.327 -7.295 11.444 1.00 48.47 169 ARG A C 1
ATOM 1362 O O . ARG A 1 169 ? -31.179 -7.283 10.559 1.00 48.47 169 ARG A O 1
ATOM 1369 N N . ASP A 1 170 ? -29.041 -7.546 11.189 1.00 49.31 170 ASP A N 1
ATOM 1370 C CA . ASP A 1 170 ? -28.572 -7.899 9.837 1.00 49.31 170 ASP A CA 1
ATOM 1371 C C . ASP A 1 170 ? -29.048 -9.312 9.427 1.00 49.31 170 ASP A C 1
ATOM 1373 O O . ASP A 1 170 ? -29.421 -9.523 8.276 1.00 49.31 170 ASP A O 1
ATOM 1377 N N . TRP A 1 171 ? -29.171 -10.255 10.373 1.00 47.72 171 TRP A N 1
ATOM 1378 C CA . TRP A 1 171 ? -29.692 -11.607 10.099 1.00 47.72 171 TRP A CA 1
ATOM 1379 C C . TRP A 1 171 ? -31.191 -11.623 9.748 1.00 47.72 171 TRP A C 1
ATOM 1381 O O . TRP A 1 171 ? -31.632 -12.450 8.951 1.00 47.72 171 TRP A O 1
ATOM 1391 N N . GLU A 1 172 ? -31.982 -10.702 10.309 1.00 45.16 172 GLU A N 1
ATOM 1392 C CA . GLU A 1 172 ? -33.405 -10.537 9.974 1.00 45.16 172 GLU A CA 1
ATOM 1393 C C . GLU A 1 172 ? -33.625 -9.856 8.613 1.00 45.16 172 GLU A C 1
ATOM 1395 O O . GLU A 1 172 ? -34.588 -10.186 7.922 1.00 45.16 172 GLU A O 1
ATOM 1400 N N . ASN A 1 173 ? -32.732 -8.950 8.200 1.00 45.75 173 ASN A N 1
ATOM 1401 C CA . ASN A 1 173 ? -32.818 -8.274 6.900 1.00 45.75 173 ASN A CA 1
ATOM 1402 C C . ASN A 1 173 ? -32.321 -9.133 5.728 1.00 45.75 173 ASN A C 1
ATOM 1404 O O . ASN A 1 173 ? -32.853 -8.993 4.633 1.00 45.75 173 ASN A O 1
ATOM 1408 N N . ASP A 1 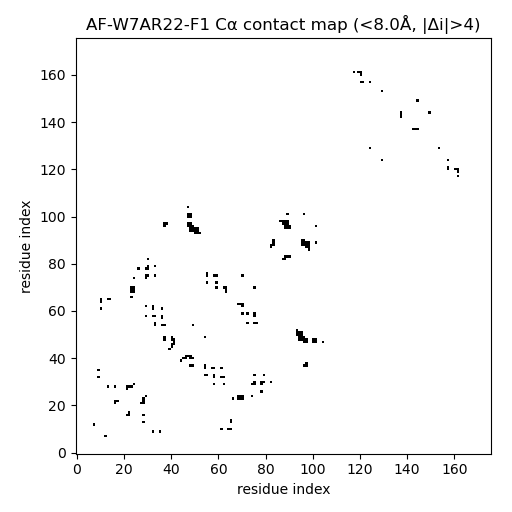174 ? -31.350 -10.026 5.944 1.00 42.56 174 ASP A N 1
ATOM 1409 C CA . ASP A 1 174 ? -30.859 -10.958 4.911 1.00 42.56 174 ASP A CA 1
ATOM 1410 C C . ASP A 1 174 ? -31.750 -12.211 4.743 1.00 42.56 174 ASP A C 1
ATOM 1412 O O . ASP A 1 174 ? -31.541 -13.017 3.834 1.00 42.56 174 ASP A O 1
ATOM 1416 N N . SER A 1 175 ? -32.752 -12.390 5.613 1.00 43.97 175 SER A N 1
ATOM 1417 C CA . SER A 1 175 ? -33.692 -13.524 5.600 1.00 43.97 175 SER A CA 1
ATOM 1418 C C . SER A 1 175 ? -35.047 -13.208 4.940 1.00 43.97 175 SER A C 1
ATOM 1420 O O . SER A 1 175 ? -35.973 -14.018 5.044 1.00 43.97 175 SER A O 1
ATOM 1422 N N . ASN A 1 176 ? -35.178 -12.054 4.277 1.00 36.75 176 ASN A N 1
ATOM 1423 C CA . ASN A 1 176 ? -36.406 -11.559 3.640 1.00 36.75 176 ASN A CA 1
ATOM 1424 C C . ASN A 1 176 ? -36.131 -11.076 2.207 1.00 36.75 176 ASN A C 1
ATOM 1426 O O . ASN A 1 176 ? -37.059 -11.155 1.371 1.00 36.75 176 ASN A O 1
#